Protein AF-0000000071342478 (afdb_homodimer)

pLDDT: mean 72.24, std 25.18, range [29.17, 97.75]

Organism: Cyprinus carpio (NCBI:txid7962)

Structure (mmCIF, N/CA/C/O backbone):
data_AF-0000000071342478-model_v1
#
loop_
_entity.id
_entity.type
_entity.pdbx_description
1 polymer 'C2 domain-containing protein'
#
loop_
_atom_site.group_PDB
_atom_site.id
_atom_site.type_symbol
_atom_site.label_atom_id
_atom_site.label_alt_id
_atom_site.label_comp_id
_atom_site.label_asym_id
_atom_site.label_entity_id
_atom_site.label_seq_id
_atom_site.pdbx_PDB_ins_code
_atom_site.Cartn_x
_atom_site.Cartn_y
_atom_site.Cartn_z
_atom_site.occupancy
_atom_site.B_iso_or_equiv
_atom_site.auth_seq_id
_atom_site.auth_comp_id
_atom_site.auth_asym_id
_atom_site.auth_atom_id
_atom_site.pdbx_PDB_model_num
ATOM 1 N N . MET A 1 1 ? -48.594 53.25 31.781 1 29.66 1 MET A N 1
ATOM 2 C CA . MET A 1 1 ? -47.594 53.312 30.719 1 29.66 1 MET A CA 1
ATOM 3 C C . MET A 1 1 ? -46.781 52 30.641 1 29.66 1 MET A C 1
ATOM 5 O O . MET A 1 1 ? -46.031 51.688 31.562 1 29.66 1 MET A O 1
ATOM 9 N N . LEU A 1 2 ? -47.344 50.969 30.078 1 31.23 2 LEU A N 1
ATOM 10 C CA . LEU A 1 2 ? -47.094 49.531 30.094 1 31.23 2 LEU A CA 1
ATOM 11 C C . LEU A 1 2 ? -45.812 49.188 29.391 1 31.23 2 LEU A C 1
ATOM 13 O O . LEU A 1 2 ? -45.625 49.5 28.203 1 31.23 2 LEU A O 1
ATOM 17 N N . ARG A 1 3 ? -44.625 49.219 30.094 1 31.44 3 ARG A N 1
ATOM 18 C CA . ARG A 1 3 ? -43.219 48.969 29.734 1 31.44 3 ARG A CA 1
ATOM 19 C C . ARG A 1 3 ? -43.062 47.688 28.938 1 31.44 3 ARG A C 1
ATOM 21 O O . ARG A 1 3 ? -43.344 46.594 29.438 1 31.44 3 ARG A O 1
ATOM 28 N N . THR A 1 4 ? -43.438 47.656 27.734 1 34.56 4 THR A N 1
ATOM 29 C CA . THR A 1 4 ? -43.312 46.531 26.797 1 34.56 4 THR A CA 1
ATOM 30 C C . THR A 1 4 ? -41.906 46 26.781 1 34.56 4 THR A C 1
ATOM 32 O O . THR A 1 4 ? -40.938 46.719 26.531 1 34.56 4 THR A O 1
ATOM 35 N N . GLU A 1 5 ? -41.562 45.062 27.672 1 34.69 5 GLU A N 1
ATOM 36 C CA . GLU A 1 5 ? -40.375 44.281 27.828 1 34.69 5 GLU A CA 1
ATOM 37 C C . GLU A 1 5 ? -39.875 43.75 26.484 1 34.69 5 GLU A C 1
ATOM 39 O O . GLU A 1 5 ? -40.562 42.938 25.844 1 34.69 5 GLU A O 1
ATOM 44 N N . GLN A 1 6 ? -39.5 44.562 25.609 1 33.38 6 GLN A N 1
ATOM 45 C CA . GLN A 1 6 ? -38.875 44.188 24.344 1 33.38 6 GLN A CA 1
ATOM 46 C C . GLN A 1 6 ? -37.844 43.062 24.547 1 33.38 6 GLN A C 1
ATOM 48 O O . GLN A 1 6 ? -36.906 43.219 25.297 1 33.38 6 GLN A O 1
ATOM 53 N N . ARG A 1 7 ? -38.281 41.844 24.688 1 33.03 7 ARG A N 1
ATOM 54 C CA . ARG A 1 7 ? -37.469 40.656 24.609 1 33.03 7 ARG A CA 1
ATOM 55 C C . ARG A 1 7 ? -36.438 40.75 23.484 1 33.03 7 ARG A C 1
ATOM 57 O O . ARG A 1 7 ? -36.812 40.906 22.312 1 33.03 7 ARG A O 1
ATOM 64 N N . LYS A 1 8 ? -35.531 41.594 23.641 1 34.06 8 LYS A N 1
ATOM 65 C CA . LYS A 1 8 ? -34.375 41.594 22.734 1 34.06 8 LYS A CA 1
ATOM 66 C C . LYS A 1 8 ? -33.969 40.188 22.344 1 34.06 8 LYS A C 1
ATOM 68 O O . LYS A 1 8 ? -33.656 39.375 23.203 1 34.06 8 LYS A O 1
ATOM 73 N N . GLY A 1 9 ? -34.688 39.625 21.469 1 32.34 9 GLY A N 1
ATOM 74 C CA . GLY A 1 9 ? -34.344 38.375 20.828 1 32.34 9 GLY A CA 1
ATOM 75 C C . GLY A 1 9 ? -32.844 38.188 20.594 1 32.34 9 GLY A C 1
ATOM 76 O O . GLY A 1 9 ? -32.219 39.062 19.984 1 32.34 9 GLY A O 1
ATOM 77 N N . ILE A 1 10 ? -32.094 37.719 21.578 1 31.56 10 ILE A N 1
ATOM 78 C CA . ILE A 1 10 ? -30.703 37.312 21.422 1 31.56 10 ILE A CA 1
ATOM 79 C C . ILE A 1 10 ? -30.5 36.719 20.047 1 31.56 10 ILE A C 1
ATOM 81 O O . ILE A 1 10 ? -31.156 35.719 19.688 1 31.56 10 ILE A O 1
ATOM 85 N N . ASN A 1 11 ? -30.656 37.438 19.047 1 31.78 11 ASN A N 1
ATOM 86 C CA . ASN A 1 11 ? -30.141 36.938 17.766 1 31.78 11 ASN A CA 1
ATOM 87 C C . ASN A 1 11 ? -28.859 36.125 17.938 1 31.78 11 ASN A C 1
ATOM 89 O O . ASN A 1 11 ? -27.828 36.688 18.312 1 31.78 11 ASN A O 1
ATOM 93 N N . ALA A 1 12 ? -28.938 34.969 18.531 1 32.88 12 ALA A N 1
ATOM 94 C CA . ALA A 1 12 ? -27.859 34 18.516 1 32.88 12 ALA A CA 1
ATOM 95 C C . ALA A 1 12 ? -27.062 34.094 17.219 1 32.88 12 ALA A C 1
ATOM 97 O O . ALA A 1 12 ? -27.594 33.844 16.141 1 32.88 12 ALA A O 1
ATOM 98 N N . ALA A 1 13 ? -26.453 35.156 16.969 1 34.28 13 ALA A N 1
ATOM 99 C CA . ALA A 1 13 ? -25.438 35.125 15.938 1 34.28 13 ALA A CA 1
ATOM 100 C C . ALA A 1 13 ? -24.922 33.719 15.68 1 34.28 13 ALA A C 1
ATOM 102 O O . ALA A 1 13 ? -24.531 33.031 16.609 1 34.28 13 ALA A O 1
ATOM 103 N N . ASP A 1 14 ? -25.641 32.969 14.883 1 33.56 14 ASP A N 1
ATOM 104 C CA . ASP A 1 14 ? -25.188 31.719 14.242 1 33.56 14 ASP A CA 1
ATOM 105 C C . ASP A 1 14 ? -23.672 31.719 14.07 1 33.56 14 ASP A C 1
ATOM 107 O O . ASP A 1 14 ? -23.141 32.375 13.18 1 33.56 14 ASP A O 1
ATOM 111 N N . ASN A 1 15 ? -22.938 32.375 14.906 1 30.34 15 ASN A N 1
ATOM 112 C CA . ASN A 1 15 ? -21.5 32.156 14.828 1 30.34 15 ASN A CA 1
ATOM 113 C C . ASN A 1 15 ? -21.156 30.812 14.18 1 30.34 15 ASN A C 1
ATOM 115 O O . ASN A 1 15 ? -21.375 29.766 14.781 1 30.34 15 ASN A O 1
ATOM 119 N N . GLY A 1 16 ? -21.656 30.688 13.055 1 33.81 16 GLY A N 1
ATOM 120 C CA . GLY A 1 16 ? -21.328 29.562 12.203 1 33.81 16 GLY A CA 1
ATOM 121 C C . GLY A 1 16 ? -20.031 28.891 12.602 1 33.81 16 GLY A C 1
ATOM 122 O O . GLY A 1 16 ? -18.969 29.516 12.594 1 33.81 16 GLY A O 1
ATOM 123 N N . GLY A 1 17 ? -19.953 28.391 13.703 1 35.5 17 GLY A N 1
ATOM 124 C CA . GLY A 1 17 ? -18.828 27.547 14.078 1 35.5 17 GLY A CA 1
ATOM 125 C C . GLY A 1 17 ? -17.953 27.156 12.898 1 35.5 17 GLY A C 1
ATOM 126 O O . GLY A 1 17 ? -18.422 27.078 11.766 1 35.5 17 GLY A O 1
ATOM 127 N N . LYS A 1 18 ? -16.812 27.828 12.844 1 37.09 18 LYS A N 1
ATOM 128 C CA . LYS A 1 18 ? -15.883 27.312 11.844 1 37.09 18 LYS A CA 1
ATOM 129 C C . LYS A 1 18 ? -16.188 25.859 11.523 1 37.09 18 LYS A C 1
ATOM 131 O O . LYS A 1 18 ? -16.125 24.984 12.398 1 37.09 18 LYS A O 1
ATOM 136 N N . GLN A 1 19 ? -17.406 25.562 11.07 1 39.09 19 GLN A N 1
ATOM 137 C CA . GLN A 1 19 ? -17.391 24.203 10.578 1 39.09 19 GLN A CA 1
ATOM 138 C C . GLN A 1 19 ? -15.961 23.719 10.352 1 39.09 19 GLN A C 1
ATOM 140 O O . GLN A 1 19 ? -15.094 24.484 9.953 1 39.09 19 GLN A O 1
ATOM 145 N N . PRO A 1 20 ? -15.438 22.812 11.164 1 39.78 20 PRO A N 1
ATOM 146 C CA . PRO A 1 20 ? -14.102 22.438 10.703 1 39.78 20 PRO A CA 1
ATOM 147 C C . PRO A 1 20 ? -13.906 22.656 9.211 1 39.78 20 PRO A C 1
ATOM 149 O O . PRO A 1 20 ? -14.734 22.219 8.406 1 39.78 20 PRO A O 1
ATOM 152 N N . SER A 1 21 ? -13.805 23.984 8.711 1 41.06 21 SER A N 1
ATOM 153 C CA . SER A 1 21 ? -13.391 24.109 7.32 1 41.06 21 SER A CA 1
ATOM 154 C C . SER A 1 21 ? -12.945 22.781 6.75 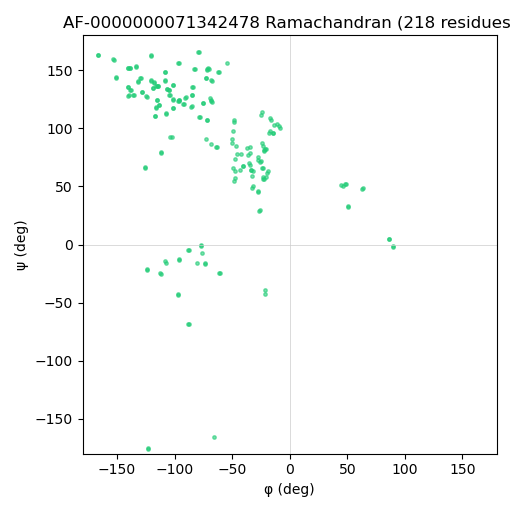1 41.06 21 SER A C 1
ATOM 156 O O . SER A 1 21 ? -12.32 21.969 7.449 1 41.06 21 SER A O 1
ATOM 158 N N . LEU A 1 22 ? -13.734 22.156 6.039 1 43.09 22 LEU A N 1
ATOM 159 C CA . LEU A 1 22 ? -13.141 21.047 5.289 1 43.09 22 LEU A CA 1
ATOM 160 C C . LEU A 1 22 ? -11.641 21.25 5.129 1 43.09 22 LEU A C 1
ATOM 162 O O . LEU A 1 22 ? -11.195 22.312 4.695 1 43.09 22 LEU A O 1
ATOM 166 N N . PRO A 1 23 ? -10.922 20.922 6.113 1 44.84 23 PRO A N 1
ATOM 167 C CA . PRO A 1 23 ? -9.484 21.141 5.914 1 44.84 23 PRO A CA 1
ATOM 168 C C . PRO A 1 23 ? -9.109 21.312 4.441 1 44.84 23 PRO A C 1
ATOM 170 O O . PRO A 1 23 ? -9.789 20.781 3.562 1 44.84 23 PRO A O 1
ATOM 173 N N . THR A 1 24 ? -8.961 22.516 3.922 1 49.09 24 THR A N 1
ATOM 174 C CA . THR A 1 24 ? -8.289 22.594 2.627 1 49.09 24 THR A CA 1
ATOM 175 C C . THR A 1 24 ? -7.586 21.281 2.305 1 49.09 24 THR A C 1
ATOM 177 O O . THR A 1 24 ? -6.879 20.734 3.148 1 49.09 24 THR A O 1
ATOM 180 N N . SER A 1 25 ? -8.297 20.5 1.562 1 55.5 25 SER A N 1
ATOM 181 C CA . SER A 1 25 ? -7.836 19.219 1.05 1 55.5 25 SER A CA 1
ATOM 182 C C . SER A 1 25 ? -6.336 19.234 0.781 1 55.5 25 SER A C 1
ATOM 184 O O . SER A 1 25 ? -5.891 19.766 -0.241 1 55.5 25 SER A O 1
ATOM 186 N N . ALA A 1 26 ? -5.586 19.641 1.693 1 69.81 26 ALA A N 1
ATOM 187 C CA . ALA A 1 26 ? -4.145 19.562 1.469 1 69.81 26 ALA A CA 1
ATOM 188 C C . ALA A 1 26 ? -3.752 18.172 0.954 1 69.81 26 ALA A C 1
ATOM 190 O O . ALA A 1 26 ? -4.211 17.156 1.479 1 69.81 26 ALA A O 1
ATOM 191 N N . MET A 1 27 ? -3.445 18.25 -0.332 1 81.12 27 MET A N 1
ATOM 192 C CA . MET A 1 27 ? -2.928 17.062 -1.022 1 81.12 27 MET A CA 1
ATOM 193 C C . MET A 1 27 ? -1.542 16.703 -0.506 1 81.12 27 MET A C 1
ATOM 195 O O . MET A 1 27 ? -0.72 17.578 -0.239 1 81.12 27 MET A O 1
ATOM 199 N N . TYR A 1 28 ? -1.461 15.602 -0.094 1 89.25 28 TYR A N 1
ATOM 200 C CA . TYR A 1 28 ? -0.14 15.125 0.301 1 89.25 28 TYR A CA 1
ATOM 201 C C . TYR A 1 28 ? 0.263 13.898 -0.507 1 89.25 28 TYR A C 1
ATOM 203 O O . TYR A 1 28 ? -0.56 13.312 -1.219 1 89.25 28 TYR A O 1
ATOM 211 N N . GLN A 1 29 ? 1.49 13.68 -0.464 1 92.88 29 GLN A N 1
ATOM 212 C CA . GLN A 1 29 ? 2.033 12.578 -1.255 1 92.88 29 GLN A CA 1
ATOM 213 C C . GLN A 1 29 ? 2.623 11.492 -0.358 1 92.88 29 GLN A C 1
ATOM 215 O O . GLN A 1 29 ? 3.287 11.797 0.636 1 92.88 29 GLN A O 1
ATOM 220 N N . LEU A 1 30 ? 2.322 10.328 -0.716 1 94.12 30 LEU A N 1
ATOM 221 C CA . LEU A 1 30 ? 2.93 9.18 -0.059 1 94.12 30 LEU A CA 1
ATOM 222 C C . LEU A 1 30 ? 3.799 8.391 -1.035 1 94.12 30 LEU A C 1
ATOM 224 O O . LEU A 1 30 ? 3.328 7.973 -2.096 1 94.12 30 LEU A O 1
ATOM 228 N N . ASP A 1 31 ? 5.082 8.242 -0.607 1 96.19 31 ASP A N 1
ATOM 229 C CA . ASP A 1 31 ? 6.035 7.512 -1.439 1 96.19 31 ASP A CA 1
ATOM 230 C C . ASP A 1 31 ? 6.238 6.09 -0.92 1 96.19 31 ASP A C 1
ATOM 232 O O . ASP A 1 31 ? 6.629 5.895 0.233 1 96.19 31 ASP A O 1
ATOM 236 N N . ILE A 1 32 ? 6.02 5.172 -1.798 1 96.62 32 ILE A N 1
ATOM 237 C CA . ILE A 1 32 ? 6.211 3.766 -1.458 1 96.62 32 ILE A CA 1
ATOM 238 C C . ILE A 1 32 ? 6.996 3.068 -2.566 1 96.62 32 ILE A C 1
ATOM 240 O O . ILE A 1 32 ? 7.031 3.545 -3.703 1 96.62 32 ILE A O 1
ATOM 244 N N . VAL A 1 33 ? 7.695 2.014 -2.158 1 97.62 33 VAL A N 1
ATOM 245 C CA . VAL A 1 33 ? 8.398 1.198 -3.143 1 97.62 33 VAL A CA 1
ATOM 246 C C . VAL A 1 33 ? 7.82 -0.215 -3.152 1 97.62 33 VAL A C 1
ATOM 248 O O . VAL A 1 33 ? 7.781 -0.883 -2.115 1 97.62 33 VAL A O 1
ATOM 251 N N . LEU A 1 34 ? 7.281 -0.543 -4.324 1 97.44 34 LEU A N 1
ATOM 252 C CA . LEU A 1 34 ? 6.871 -1.929 -4.52 1 97.44 34 LEU A CA 1
ATOM 253 C C . LEU A 1 34 ? 8.07 -2.814 -4.828 1 97.44 34 LEU A C 1
ATOM 255 O O . LEU A 1 34 ? 8.625 -2.758 -5.93 1 97.44 34 LEU A O 1
ATOM 259 N N . LYS A 1 35 ? 8.43 -3.658 -3.893 1 97.44 35 LYS A N 1
ATOM 260 C CA . LYS A 1 35 ? 9.672 -4.414 -4.031 1 97.44 35 LYS A CA 1
ATOM 261 C C . LYS A 1 35 ? 9.445 -5.711 -4.801 1 97.44 35 LYS A C 1
ATOM 263 O O . LYS A 1 35 ? 9.922 -5.859 -5.93 1 97.44 35 LYS A O 1
ATOM 268 N N . ARG A 1 36 ? 8.734 -6.582 -4.168 1 97.5 36 ARG A N 1
ATOM 269 C CA . ARG A 1 36 ? 8.594 -7.879 -4.82 1 97.5 36 ARG A CA 1
ATOM 270 C C . ARG A 1 36 ? 7.48 -8.695 -4.172 1 97.5 36 ARG A C 1
ATOM 272 O O . ARG A 1 36 ? 6.98 -8.344 -3.104 1 97.5 36 ARG A O 1
ATOM 279 N N . GLY A 1 37 ? 7.051 -9.68 -4.871 1 95.44 37 GLY A N 1
ATOM 280 C CA . GLY A 1 37 ? 6.199 -10.734 -4.348 1 95.44 37 GLY A CA 1
ATOM 281 C C . GLY A 1 37 ? 6.918 -12.062 -4.191 1 95.44 37 GLY A C 1
ATOM 282 O O . GLY A 1 37 ? 7.844 -12.367 -4.949 1 95.44 37 GLY A O 1
ATOM 283 N N . ASN A 1 38 ? 6.406 -12.789 -3.119 1 93.44 38 ASN A N 1
ATOM 284 C CA . ASN A 1 38 ? 7.031 -14.078 -2.85 1 93.44 38 ASN A CA 1
ATOM 285 C C . ASN A 1 38 ? 5.996 -15.195 -2.75 1 93.44 38 ASN A C 1
ATOM 287 O O . ASN A 1 38 ? 4.977 -15.039 -2.074 1 93.44 38 ASN A O 1
ATOM 291 N N . ASN A 1 39 ? 6.277 -16.266 -3.471 1 91.06 39 ASN A N 1
ATOM 292 C CA . ASN A 1 39 ? 5.484 -17.5 -3.369 1 91.06 39 ASN A CA 1
ATOM 293 C C . ASN A 1 39 ? 4.047 -17.266 -3.828 1 91.06 39 ASN A C 1
ATOM 295 O O . ASN A 1 39 ? 3.102 -17.641 -3.133 1 91.06 39 ASN A O 1
ATOM 299 N N . LEU A 1 40 ? 4.008 -16.656 -4.965 1 87 40 LEU A N 1
ATOM 300 C CA . LEU A 1 40 ? 2.664 -16.438 -5.48 1 87 40 LEU A CA 1
ATOM 301 C C . LEU A 1 40 ? 2.031 -17.75 -5.934 1 87 40 LEU A C 1
ATOM 303 O O . LEU A 1 40 ? 2.738 -18.672 -6.324 1 87 40 LEU A O 1
ATOM 307 N N . ALA A 1 41 ? 0.833 -17.797 -5.867 1 82.19 41 ALA A N 1
ATOM 308 C CA . ALA A 1 41 ? 0.123 -19 -6.266 1 82.19 41 ALA A CA 1
ATOM 309 C C . ALA A 1 41 ? 0.125 -19.172 -7.781 1 82.19 41 ALA A C 1
ATOM 311 O O . ALA A 1 41 ? 0.097 -18.188 -8.523 1 82.19 41 ALA A O 1
ATOM 312 N N . ILE A 1 42 ? 0.234 -20.406 -8.148 1 77.75 42 ILE A N 1
ATOM 313 C CA . ILE A 1 42 ? 0.165 -20.75 -9.562 1 77.75 42 ILE A CA 1
ATOM 314 C C . ILE A 1 42 ? -1.252 -20.5 -10.078 1 77.75 42 ILE A C 1
ATOM 316 O O . ILE A 1 42 ? -2.225 -20.969 -9.484 1 77.75 42 ILE A O 1
ATOM 320 N N . ARG A 1 43 ? -1.298 -19.703 -11.102 1 77.06 43 ARG A N 1
ATOM 321 C CA . ARG A 1 43 ? -2.645 -19.406 -11.586 1 77.06 43 ARG A CA 1
ATOM 322 C C . ARG A 1 43 ? -2.779 -19.766 -13.062 1 77.06 43 ARG A C 1
ATOM 324 O O . ARG A 1 43 ? -3.893 -19.922 -13.57 1 77.06 43 ARG A O 1
ATOM 331 N N . ASP A 1 44 ? -1.719 -19.828 -13.695 1 72.81 44 ASP A N 1
ATOM 332 C CA . ASP A 1 44 ? -1.77 -20.188 -15.109 1 72.81 44 ASP A CA 1
ATOM 333 C C . ASP A 1 44 ? -1.499 -21.688 -15.312 1 72.81 44 ASP A C 1
ATOM 335 O O . ASP A 1 44 ? -0.903 -22.328 -14.453 1 72.81 44 ASP A O 1
ATOM 339 N N . ARG A 1 45 ? -2.029 -22.234 -16.516 1 72.38 45 ARG A N 1
ATOM 340 C CA . ARG A 1 45 ? -1.872 -23.656 -16.859 1 72.38 45 ARG A CA 1
ATOM 341 C C . ARG A 1 45 ? -0.398 -24.016 -16.984 1 72.38 45 ARG A C 1
ATOM 343 O O . ARG A 1 45 ? -0.024 -25.188 -16.797 1 72.38 45 ARG A O 1
ATOM 350 N N . GLY A 1 46 ? 0.372 -23.078 -17.266 1 72.62 46 GLY A N 1
ATOM 351 C CA . GLY A 1 46 ? 1.795 -23.328 -17.422 1 72.62 46 GLY A CA 1
ATOM 352 C C . GLY A 1 46 ? 2.531 -23.484 -16.109 1 72.62 46 GLY A C 1
ATOM 353 O O . GLY A 1 46 ? 3.717 -23.812 -16.094 1 72.62 46 GLY A O 1
ATOM 354 N N . GLY A 1 47 ? 1.723 -23.344 -14.914 1 78.25 47 GLY A N 1
ATOM 355 C CA . GLY A 1 47 ? 2.354 -23.5 -13.617 1 78.25 47 GLY A CA 1
ATOM 356 C C . GLY A 1 47 ? 2.967 -22.219 -13.094 1 78.25 47 GLY A C 1
ATOM 357 O O . GLY A 1 47 ? 3.852 -22.25 -12.234 1 78.25 47 GLY A O 1
ATOM 358 N N . THR A 1 48 ? 2.77 -21.141 -13.797 1 86.62 48 THR A N 1
ATOM 359 C CA . THR A 1 48 ? 3.305 -19.844 -13.367 1 86.62 48 THR A CA 1
ATOM 360 C C . THR A 1 48 ? 2.191 -18.812 -13.234 1 86.62 48 THR A C 1
ATOM 362 O O . THR A 1 48 ? 1.013 -19.172 -13.164 1 86.62 48 THR A O 1
ATOM 365 N N . SER A 1 49 ? 2.527 -17.578 -12.945 1 87.69 49 SER A N 1
ATOM 366 C CA . SER A 1 49 ? 1.597 -16.453 -12.859 1 87.69 49 SER A CA 1
ATOM 367 C C . SER A 1 49 ? 2.188 -15.195 -13.492 1 87.69 49 SER A C 1
ATOM 369 O O . SER A 1 49 ? 3.381 -15.148 -13.789 1 87.69 49 SER A O 1
ATOM 371 N N . ASP A 1 50 ? 1.354 -14.383 -13.953 1 91.31 50 ASP A N 1
ATOM 372 C CA . ASP A 1 50 ? 1.738 -13.062 -14.445 1 91.31 50 ASP A CA 1
ATOM 373 C C . ASP A 1 50 ? 1.196 -11.961 -13.531 1 91.31 50 ASP A C 1
ATOM 375 O O . ASP A 1 50 ? 0.224 -11.289 -13.883 1 91.31 50 ASP A O 1
ATOM 379 N N . PRO A 1 51 ? 1.909 -11.797 -12.453 1 92.62 51 PRO A N 1
ATOM 380 C CA . PRO A 1 51 ? 1.356 -10.898 -11.438 1 92.62 51 PRO A CA 1
ATOM 381 C C . PRO A 1 51 ? 1.662 -9.43 -11.719 1 92.62 51 PRO A C 1
ATOM 383 O O . PRO A 1 51 ? 2.686 -9.117 -12.336 1 92.62 51 PRO A O 1
ATOM 386 N N . TYR A 1 52 ? 0.847 -8.523 -11.312 1 94.25 52 TYR A N 1
ATOM 387 C CA . TYR A 1 52 ? 1.036 -7.074 -11.242 1 94.25 52 TYR A CA 1
ATOM 388 C C . TYR A 1 52 ? 0.16 -6.461 -10.156 1 94.25 52 TYR A C 1
ATOM 390 O O . TYR A 1 52 ? -0.787 -7.094 -9.68 1 94.25 52 TYR A O 1
ATOM 398 N N . VAL A 1 53 ? 0.498 -5.332 -9.727 1 94.25 53 VAL A N 1
ATOM 399 C CA . VAL A 1 53 ? -0.201 -4.703 -8.617 1 94.25 53 VAL A CA 1
ATOM 400 C C . VAL A 1 53 ? -0.833 -3.393 -9.078 1 94.25 53 VAL A C 1
ATOM 402 O O . VAL A 1 53 ? -0.215 -2.625 -9.82 1 94.25 53 VAL A O 1
ATOM 405 N N . LYS A 1 54 ? -2.062 -3.16 -8.586 1 94.19 54 LYS A N 1
ATOM 406 C CA . LYS A 1 54 ? -2.777 -1.921 -8.875 1 94.19 54 LYS A CA 1
ATOM 407 C C . LYS A 1 54 ? -3.074 -1.146 -7.594 1 94.19 54 LYS A C 1
ATOM 409 O O . LYS A 1 54 ? -3.473 -1.731 -6.586 1 94.19 54 LYS A O 1
ATOM 414 N N . PHE A 1 55 ? -2.801 0.126 -7.727 1 94.31 55 PHE A N 1
ATOM 415 C CA . PHE A 1 55 ? -3.121 1.01 -6.613 1 94.31 55 PHE A CA 1
ATOM 416 C C . PHE A 1 55 ? -4.34 1.868 -6.934 1 94.31 55 PHE A C 1
ATOM 418 O O . PHE A 1 55 ? -4.422 2.457 -8.016 1 94.31 55 PHE A O 1
ATOM 425 N N . LYS A 1 56 ? -5.27 1.941 -5.949 1 92.38 56 LYS A N 1
ATOM 426 C CA . LYS A 1 56 ? -6.484 2.73 -6.133 1 92.38 56 LYS A CA 1
ATOM 427 C C . LYS A 1 56 ? -6.742 3.631 -4.93 1 92.38 56 LYS A C 1
ATOM 429 O O . LYS A 1 56 ? -6.523 3.225 -3.787 1 92.38 56 LYS A O 1
ATOM 434 N N . ILE A 1 57 ? -7.18 4.777 -5.277 1 89.69 57 ILE A N 1
ATOM 435 C CA . ILE A 1 57 ? -7.602 5.723 -4.25 1 89.69 57 ILE A CA 1
ATOM 436 C C . ILE A 1 57 ? -9.039 6.176 -4.52 1 89.69 57 ILE A C 1
ATOM 438 O O . ILE A 1 57 ? -9.359 6.613 -5.629 1 89.69 57 ILE A O 1
ATOM 442 N N . ALA A 1 58 ? -9.805 6.047 -3.543 1 85.25 58 ALA A N 1
ATOM 443 C CA . ALA A 1 58 ? -11.188 6.473 -3.688 1 85.25 58 ALA A CA 1
ATOM 444 C C . ALA A 1 58 ? -11.82 5.875 -4.945 1 85.25 58 ALA A C 1
ATOM 446 O O . ALA A 1 58 ? -12.539 6.562 -5.672 1 85.25 58 ALA A O 1
ATOM 447 N N . GLY A 1 59 ? -11.453 4.719 -5.348 1 84.81 59 GLY A N 1
ATOM 448 C CA . GLY A 1 59 ? -12.039 4.02 -6.477 1 84.81 59 GLY A CA 1
ATOM 449 C C . GLY A 1 59 ? -11.352 4.324 -7.793 1 84.81 59 GLY A C 1
ATOM 450 O O . GLY A 1 59 ? -11.703 3.766 -8.836 1 84.81 59 GLY A O 1
ATOM 451 N N . LYS A 1 60 ? -10.375 5.164 -7.742 1 90.38 60 LYS A N 1
ATOM 452 C CA . LYS A 1 60 ? -9.625 5.523 -8.945 1 90.38 60 LYS A CA 1
ATOM 453 C C . LYS A 1 60 ? -8.258 4.852 -8.961 1 90.38 60 LYS A C 1
ATOM 455 O O . LYS A 1 60 ? -7.551 4.84 -7.957 1 90.38 60 LYS A O 1
ATOM 460 N N . GLU A 1 61 ? -8.031 4.293 -10.148 1 92.81 61 GLU A N 1
ATOM 461 C CA . GLU A 1 61 ? -6.715 3.689 -10.32 1 92.81 61 GLU A CA 1
ATOM 462 C C . GLU A 1 61 ? -5.641 4.754 -10.531 1 92.81 61 GLU A C 1
ATOM 464 O O . GLU A 1 61 ? -5.711 5.535 -11.484 1 92.81 61 GLU A O 1
ATOM 469 N N . VAL A 1 62 ? -4.688 4.727 -9.656 1 92.69 62 VAL A N 1
ATOM 470 C CA . VAL A 1 62 ? -3.703 5.801 -9.719 1 92.69 62 VAL A CA 1
ATOM 471 C C . VAL A 1 62 ? -2.352 5.238 -10.156 1 92.69 62 VAL A C 1
ATOM 473 O O . VAL A 1 62 ? -1.488 5.98 -10.633 1 92.69 62 VAL A O 1
ATOM 476 N N . PHE A 1 63 ? -2.043 4.023 -9.961 1 94.62 63 PHE A N 1
ATOM 477 C CA . PHE A 1 63 ? -0.77 3.412 -10.328 1 94.62 63 PHE A CA 1
ATOM 478 C C . PHE A 1 63 ? -0.948 1.933 -10.641 1 94.62 63 PHE A C 1
ATOM 480 O O . PHE A 1 63 ? -1.769 1.254 -10.016 1 94.62 63 PHE A O 1
ATOM 487 N N . ARG A 1 64 ? -0.164 1.447 -11.648 1 95.69 64 ARG A N 1
ATOM 488 C CA . ARG A 1 64 ? -0.125 0.042 -12.039 1 95.69 64 ARG A CA 1
ATOM 489 C C . ARG A 1 64 ? 1.309 -0.422 -12.266 1 95.69 64 ARG A C 1
ATOM 491 O O . ARG A 1 64 ? 2.072 0.234 -12.977 1 95.69 64 ARG A O 1
ATOM 498 N N . SER A 1 65 ? 1.594 -1.506 -11.617 1 97.06 65 SER A N 1
ATOM 499 C CA . SER A 1 65 ? 2.953 -2.016 -11.766 1 97.06 65 SER A CA 1
ATOM 500 C C . SER A 1 65 ? 3.119 -2.771 -13.086 1 97.06 65 SER A C 1
ATOM 502 O O . SER A 1 65 ? 2.135 -3.068 -13.766 1 97.06 65 SER A O 1
ATOM 504 N N . LYS A 1 66 ? 4.402 -3.029 -13.484 1 96.69 66 LYS A N 1
ATOM 505 C CA . LYS A 1 66 ? 4.691 -3.896 -14.617 1 96.69 66 LYS A CA 1
ATOM 506 C C . LYS A 1 66 ? 4.176 -5.312 -14.375 1 96.69 66 LYS A C 1
ATOM 508 O O . LYS A 1 66 ? 4.113 -5.77 -13.234 1 96.69 66 LYS A O 1
ATOM 513 N N . ILE A 1 67 ? 3.826 -5.863 -15.461 1 94.44 67 ILE A N 1
ATOM 514 C CA . ILE A 1 67 ? 3.443 -7.27 -15.398 1 94.44 67 ILE A CA 1
ATOM 515 C C . ILE A 1 67 ? 4.688 -8.148 -15.508 1 94.44 67 ILE A C 1
ATOM 517 O O . ILE A 1 67 ? 5.492 -7.992 -16.422 1 94.44 67 ILE A O 1
ATOM 521 N N . ILE A 1 68 ? 4.93 -8.883 -14.539 1 94.75 68 ILE A N 1
ATOM 522 C CA . ILE A 1 68 ? 6.043 -9.828 -14.602 1 94.75 68 ILE A CA 1
ATOM 523 C C . ILE A 1 68 ? 5.543 -11.172 -15.125 1 94.75 68 ILE A C 1
ATOM 525 O O . ILE A 1 68 ? 4.711 -11.82 -14.484 1 94.75 68 ILE A O 1
ATOM 529 N N . HIS A 1 69 ? 6.102 -11.625 -16.219 1 92.31 69 HIS A N 1
ATOM 530 C CA . HIS A 1 69 ? 5.562 -12.789 -16.922 1 92.31 69 HIS A CA 1
ATOM 531 C C . HIS A 1 69 ? 6.094 -14.086 -16.312 1 92.31 69 HIS A C 1
ATOM 533 O O . HIS A 1 69 ? 7.297 -14.219 -16.078 1 92.31 69 HIS A O 1
ATOM 539 N N . LYS A 1 70 ? 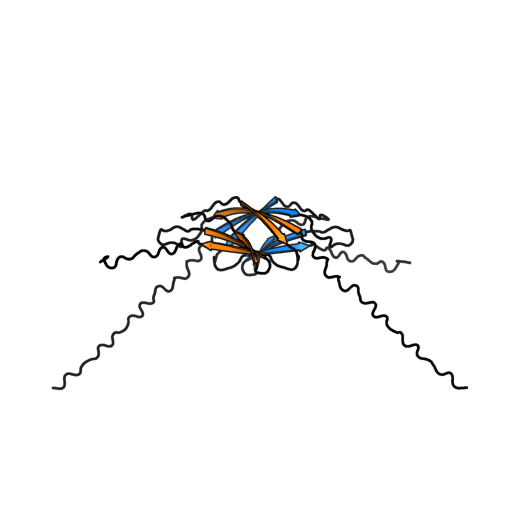5.18 -14.992 -16.141 1 89.5 70 LYS A N 1
ATOM 540 C CA . LYS A 1 70 ? 5.461 -16.375 -15.773 1 89.5 70 LYS A CA 1
ATOM 541 C C . LYS A 1 70 ? 6.434 -16.438 -14.594 1 89.5 70 LYS A C 1
ATOM 543 O O . LYS A 1 70 ? 7.469 -17.109 -14.672 1 89.5 70 LYS A O 1
ATOM 548 N N . ASN A 1 71 ? 6.027 -15.688 -13.555 1 92 71 ASN A N 1
ATOM 549 C CA . ASN A 1 71 ? 6.875 -15.625 -12.367 1 92 71 ASN A CA 1
ATOM 550 C C . ASN A 1 71 ? 6.055 -15.695 -11.086 1 92 71 ASN A C 1
ATOM 552 O O . ASN A 1 71 ? 5.074 -14.961 -10.93 1 92 71 ASN A O 1
ATOM 556 N N . LEU A 1 72 ? 6.523 -16.547 -10.203 1 90.31 72 LEU A N 1
ATOM 557 C CA . LEU A 1 72 ? 5.836 -16.703 -8.922 1 90.31 72 LEU A CA 1
ATOM 558 C C . LEU A 1 72 ? 6.488 -15.836 -7.848 1 90.31 72 LEU A C 1
ATOM 560 O O . LEU A 1 72 ? 5.93 -15.656 -6.766 1 90.31 72 LEU A O 1
ATOM 564 N N . ASN A 1 73 ? 7.637 -15.312 -8.109 1 94.94 73 ASN A N 1
ATOM 565 C CA . ASN A 1 73 ? 8.375 -14.398 -7.254 1 94.94 73 ASN A CA 1
ATOM 566 C C . ASN A 1 73 ? 8.75 -13.117 -7.996 1 94.94 73 ASN A C 1
ATOM 568 O O . ASN A 1 73 ? 9.938 -12.812 -8.148 1 94.94 73 ASN A O 1
ATOM 572 N N . PRO A 1 74 ? 7.789 -12.422 -8.328 1 95.75 74 PRO A N 1
ATOM 573 C CA . PRO A 1 74 ? 8.047 -11.227 -9.141 1 95.75 74 PRO A CA 1
ATOM 574 C C . PRO A 1 74 ? 8.812 -10.148 -8.375 1 95.75 74 PRO A C 1
ATOM 576 O O . PRO A 1 74 ? 8.586 -9.953 -7.18 1 95.75 74 PRO A O 1
ATOM 579 N N . VAL A 1 75 ? 9.68 -9.547 -9.062 1 97.38 75 VAL A N 1
ATOM 580 C CA . VAL A 1 75 ? 10.414 -8.398 -8.531 1 97.38 75 VAL A CA 1
ATOM 581 C C . VAL A 1 75 ? 10.094 -7.16 -9.367 1 97.38 75 VAL A C 1
ATOM 583 O O . VAL A 1 75 ? 10.438 -7.094 -10.547 1 97.38 75 VAL A O 1
ATOM 586 N N . TRP A 1 76 ? 9.398 -6.238 -8.805 1 97.25 76 TRP A N 1
ATOM 587 C CA . TRP A 1 76 ? 9.047 -5.023 -9.531 1 97.25 76 TRP A CA 1
ATOM 588 C C . TRP A 1 76 ? 10.023 -3.895 -9.211 1 97.25 76 TRP A C 1
ATOM 590 O O . TRP A 1 76 ? 10.555 -3.246 -10.109 1 97.25 76 TRP A O 1
ATOM 600 N N . ASP A 1 77 ? 10.367 -3.738 -7.934 1 97.69 77 ASP A N 1
ATOM 601 C CA . ASP A 1 77 ? 11.227 -2.641 -7.488 1 97.69 77 ASP A CA 1
ATOM 602 C C . ASP A 1 77 ? 10.781 -1.316 -8.102 1 97.69 77 ASP A C 1
ATOM 604 O O . ASP A 1 77 ? 11.594 -0.603 -8.695 1 97.69 77 ASP A O 1
ATOM 608 N N . GLU A 1 78 ? 9.578 -1.005 -8.008 1 97.44 78 GLU A N 1
ATOM 609 C CA . GLU A 1 78 ? 8.984 0.203 -8.57 1 97.44 78 GLU A CA 1
ATOM 610 C C . GLU A 1 78 ? 8.617 1.203 -7.48 1 97.44 78 GLU A C 1
ATOM 612 O O . GLU A 1 78 ? 8.133 0.817 -6.418 1 97.44 78 GLU A O 1
ATOM 617 N N . ARG A 1 79 ? 8.867 2.416 -7.824 1 96.81 79 ARG A N 1
ATOM 618 C CA . ARG A 1 79 ? 8.484 3.482 -6.906 1 96.81 79 ARG A CA 1
ATOM 619 C C . ARG A 1 79 ? 7.07 3.971 -7.191 1 96.81 79 ARG A C 1
ATOM 621 O O . ARG A 1 79 ? 6.727 4.266 -8.336 1 96.81 79 ARG A O 1
ATOM 628 N N . VAL A 1 80 ? 6.289 3.969 -6.184 1 95.75 80 VAL A N 1
ATOM 629 C CA . VAL A 1 80 ? 4.898 4.395 -6.297 1 95.75 80 VAL A CA 1
ATOM 630 C C . VAL A 1 80 ? 4.68 5.672 -5.492 1 95.75 80 VAL A C 1
ATOM 632 O O . VAL A 1 80 ? 4.969 5.715 -4.293 1 95.75 80 VAL A O 1
ATOM 635 N N . CYS A 1 81 ? 4.289 6.625 -6.164 1 94.75 81 CYS A N 1
ATOM 636 C CA . CYS A 1 81 ? 3.959 7.898 -5.535 1 94.75 81 CYS A CA 1
ATOM 637 C C . CYS A 1 81 ? 2.451 8.125 -5.523 1 94.75 81 CYS A C 1
ATOM 639 O O . CYS A 1 81 ? 1.848 8.367 -6.57 1 94.75 81 CYS A O 1
ATOM 641 N N . LEU A 1 82 ? 1.887 8.125 -4.383 1 93.06 82 LEU A N 1
ATOM 642 C CA . LEU A 1 82 ? 0.44 8.273 -4.266 1 93.06 82 LEU A CA 1
ATOM 643 C C . LEU A 1 82 ? 0.074 9.68 -3.793 1 93.06 82 LEU A C 1
ATOM 645 O O . LEU A 1 82 ? 0.609 10.156 -2.791 1 93.06 82 LEU A O 1
ATOM 649 N N . ILE A 1 83 ? -0.768 10.234 -4.5 1 90.62 83 ILE A N 1
ATOM 650 C CA . ILE A 1 83 ? -1.249 11.562 -4.141 1 90.62 83 ILE A CA 1
ATOM 651 C C . ILE A 1 83 ? -2.617 11.453 -3.473 1 90.62 83 ILE A C 1
ATOM 653 O O . ILE A 1 83 ? -3.58 10.984 -4.086 1 90.62 83 ILE A O 1
ATOM 657 N N . VAL A 1 84 ? -2.551 11.898 -2.232 1 85.62 84 VAL A N 1
ATOM 658 C CA . VAL A 1 84 ? -3.777 11.766 -1.453 1 85.62 84 VAL A CA 1
ATOM 659 C C . VAL A 1 84 ? -4.32 13.156 -1.112 1 85.62 84 VAL A C 1
ATOM 661 O O . VAL A 1 84 ? -3.562 14.039 -0.708 1 85.62 84 VAL A O 1
ATOM 664 N N . ASP A 1 85 ? -5.609 13.305 -1.25 1 79.94 85 ASP A N 1
ATOM 665 C CA . ASP A 1 85 ? -6.203 14.609 -0.978 1 79.94 85 ASP A CA 1
ATOM 666 C C . ASP A 1 85 ? -7.012 14.586 0.319 1 79.94 85 ASP A C 1
ATOM 668 O O . ASP A 1 85 ? -7.449 15.633 0.803 1 79.94 85 ASP A O 1
ATOM 672 N N . ASN A 1 86 ? -7.254 13.453 0.743 1 76.12 86 ASN A N 1
ATOM 673 C CA . ASN A 1 86 ? -8.047 13.305 1.961 1 76.12 86 ASN A CA 1
ATOM 674 C C . ASN A 1 86 ? -7.508 12.188 2.848 1 76.12 86 ASN A C 1
ATOM 676 O O . ASN A 1 86 ? -7.336 11.055 2.389 1 76.12 86 ASN A O 1
ATOM 680 N N . LEU A 1 87 ? -7.242 12.461 4.168 1 72.19 87 LEU A N 1
ATOM 681 C CA . LEU A 1 87 ? -6.68 11.484 5.094 1 72.19 87 LEU A CA 1
ATOM 682 C C . LEU A 1 87 ? -7.723 10.438 5.477 1 72.19 87 LEU A C 1
ATOM 684 O O . LEU A 1 87 ? -7.379 9.375 5.988 1 72.19 87 LEU A O 1
ATOM 688 N N . GLN A 1 88 ? -8.938 10.844 5.176 1 76.69 88 GLN A N 1
ATOM 689 C CA . GLN A 1 88 ? -9.984 9.938 5.625 1 76.69 88 GLN A CA 1
ATOM 690 C C . GLN A 1 88 ? -10.266 8.859 4.582 1 76.69 88 GLN A C 1
ATOM 692 O O . GLN A 1 88 ? -11.047 7.934 4.828 1 76.69 88 GLN A O 1
ATOM 697 N N . VAL A 1 89 ? -9.594 9.031 3.49 1 79.12 89 VAL A N 1
ATOM 698 C CA . VAL A 1 89 ? -9.836 8.062 2.426 1 79.12 89 VAL A CA 1
ATOM 699 C C . VAL A 1 89 ? -8.766 6.969 2.473 1 79.12 89 VAL A C 1
ATOM 701 O O . VAL A 1 89 ? -7.57 7.262 2.484 1 79.12 89 VAL A O 1
ATOM 704 N N . PRO A 1 90 ? -9.219 5.801 2.572 1 84.38 90 PRO A N 1
ATOM 705 C CA . PRO A 1 90 ? -8.25 4.703 2.557 1 84.38 90 PRO A CA 1
ATOM 706 C C . PRO A 1 90 ? -7.629 4.48 1.179 1 84.38 90 PRO A C 1
ATOM 708 O O . PRO A 1 90 ? -8.219 4.859 0.164 1 84.38 90 PRO A O 1
ATOM 711 N N . LEU A 1 91 ? -6.492 4.02 1.146 1 89.94 91 LEU A N 1
ATOM 712 C CA . LEU A 1 91 ? -5.789 3.631 -0.072 1 89.94 91 LEU A CA 1
ATOM 713 C C . LEU A 1 91 ? -5.816 2.117 -0.257 1 89.94 91 LEU A C 1
ATOM 715 O O . LEU A 1 91 ? -5.664 1.367 0.709 1 89.94 91 LEU A O 1
ATOM 719 N N . TYR A 1 92 ? -6.074 1.811 -1.555 1 90.69 92 TYR A N 1
ATOM 720 C CA . TYR A 1 92 ? -6.215 0.392 -1.864 1 90.69 92 TYR A CA 1
ATOM 721 C C . TYR A 1 92 ? -5.184 -0.046 -2.895 1 90.69 92 TYR A C 1
ATOM 723 O O . TYR A 1 92 ? -4.867 0.702 -3.824 1 90.69 92 TYR A O 1
ATOM 731 N N . PHE A 1 93 ? -4.684 -1.293 -2.656 1 91.62 93 PHE A N 1
ATOM 732 C CA . PHE A 1 93 ? -3.932 -1.919 -3.738 1 91.62 93 PHE A CA 1
ATOM 733 C C . PHE A 1 93 ? -4.246 -3.408 -3.826 1 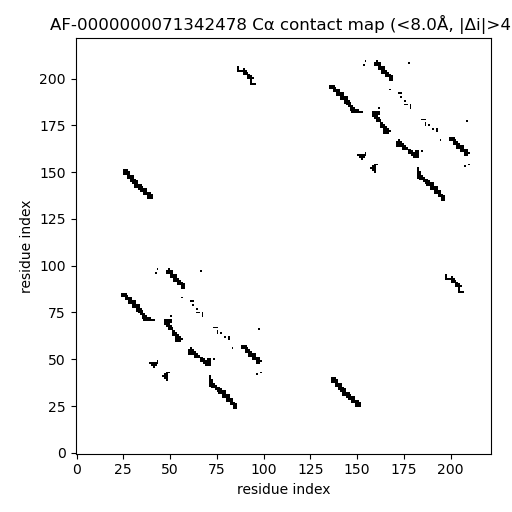91.62 93 PHE A C 1
ATOM 735 O O . PHE A 1 93 ? -4.738 -4 -2.865 1 91.62 93 PHE A O 1
ATOM 742 N N . LYS A 1 94 ? -4.117 -3.9 -4.992 1 90.81 94 LYS A N 1
ATOM 743 C CA . LYS A 1 94 ? -4.512 -5.285 -5.246 1 90.81 94 LYS A CA 1
ATOM 744 C C . LYS A 1 94 ? -3.518 -5.977 -6.176 1 90.81 94 LYS A C 1
ATOM 746 O O . LYS A 1 94 ? -3.062 -5.383 -7.156 1 90.81 94 LYS A O 1
ATOM 751 N N . LEU A 1 95 ? -3.223 -7.121 -5.785 1 90.88 95 LEU A N 1
ATOM 752 C CA . LEU A 1 95 ? -2.424 -7.977 -6.656 1 90.88 95 LEU A CA 1
ATOM 753 C C . LEU A 1 95 ? -3.311 -8.719 -7.652 1 90.88 95 LEU A C 1
ATOM 755 O O . LEU A 1 95 ? -4.281 -9.375 -7.258 1 90.88 95 LEU A O 1
ATOM 759 N N . ILE A 1 96 ? -2.955 -8.625 -8.969 1 87.81 96 ILE A N 1
ATOM 760 C CA . ILE A 1 96 ? -3.742 -9.234 -10.039 1 87.81 96 ILE A CA 1
ATOM 761 C C . ILE A 1 96 ? -2.834 -10.07 -10.938 1 87.81 96 ILE A C 1
ATOM 763 O O . ILE A 1 96 ? -1.639 -9.797 -11.055 1 87.81 96 ILE A O 1
ATOM 767 N N . ASN A 1 97 ? -3.416 -11.109 -11.336 1 85.88 97 ASN A N 1
ATOM 768 C CA . ASN A 1 97 ? -2.711 -11.891 -12.344 1 85.88 97 ASN A CA 1
ATOM 769 C C . ASN A 1 97 ? -3.199 -11.555 -13.75 1 85.88 97 ASN A C 1
ATOM 771 O O . ASN A 1 97 ? -4.398 -11.617 -14.031 1 85.88 97 ASN A O 1
ATOM 775 N N . HIS A 1 98 ? -2.186 -11.172 -14.5 1 87.31 98 HIS A N 1
ATOM 776 C CA . HIS A 1 98 ? -2.496 -10.922 -15.906 1 87.31 98 HIS A CA 1
ATOM 777 C C . HIS A 1 98 ? -2.754 -12.227 -16.641 1 87.31 98 HIS A C 1
ATOM 779 O O . HIS A 1 98 ? -1.999 -13.195 -16.5 1 87.31 98 HIS A O 1
ATOM 785 N N . GLN A 1 99 ? -3.943 -12.484 -16.953 1 74.94 99 GLN A N 1
ATOM 786 C CA . GLN A 1 99 ? -4.234 -13.695 -17.703 1 74.94 99 GLN A CA 1
ATOM 787 C C . GLN A 1 99 ? -4.477 -13.391 -19.172 1 74.94 99 GLN A C 1
ATOM 789 O O . GLN A 1 99 ? -5.348 -12.578 -19.516 1 74.94 99 GLN A O 1
ATOM 794 N N . ASN A 1 100 ? -3.525 -13.461 -19.875 1 57.62 100 ASN A N 1
ATOM 795 C CA . ASN A 1 100 ? -3.715 -13.352 -21.328 1 57.62 100 ASN A CA 1
ATOM 796 C C . ASN A 1 100 ? -4.566 -14.492 -21.859 1 57.62 100 ASN A C 1
ATOM 798 O O . ASN A 1 100 ? -4.285 -15.664 -21.594 1 57.62 100 ASN A O 1
ATOM 802 N N . ILE A 1 101 ? -5.852 -14.328 -21.766 1 54.28 101 ILE A N 1
ATOM 803 C CA . ILE A 1 101 ? -6.688 -15.305 -22.438 1 54.28 101 ILE A CA 1
ATOM 804 C C . ILE A 1 101 ? -6.191 -15.516 -23.875 1 54.28 101 ILE A C 1
ATOM 806 O O . ILE A 1 101 ? -6.266 -14.602 -24.703 1 54.28 101 ILE A O 1
ATOM 810 N N . PHE A 1 102 ? -5.07 -15.82 -24.125 1 46.41 102 PHE A N 1
ATOM 811 C CA . PHE A 1 102 ? -4.984 -16.312 -25.484 1 46.41 102 PHE A CA 1
ATOM 812 C C . PHE A 1 102 ? -6.062 -17.359 -25.75 1 46.41 102 PHE A C 1
ATOM 814 O O . PHE A 1 102 ? -6.27 -18.266 -24.938 1 46.41 102 PHE A O 1
ATOM 821 N N . ILE A 1 103 ? -7.117 -17.062 -26.297 1 45.53 103 ILE A N 1
ATOM 822 C CA . ILE A 1 103 ? -7.895 -18.078 -27.016 1 45.53 103 ILE A CA 1
ATOM 823 C C . ILE A 1 103 ? -6.98 -19.219 -27.438 1 45.53 103 ILE A C 1
ATOM 825 O O . ILE A 1 103 ? -6.074 -19.016 -28.266 1 45.53 103 ILE A O 1
ATOM 829 N N . SER A 1 104 ? -6.375 -20.031 -26.609 1 42.78 104 SER A N 1
ATOM 830 C CA . SER A 1 104 ? -5.988 -21.297 -27.234 1 42.78 104 SER A CA 1
ATOM 831 C C . SER A 1 104 ? -6.855 -21.594 -28.453 1 42.78 104 SER A C 1
ATOM 833 O O . SER A 1 104 ? -8.086 -21.641 -28.344 1 42.78 104 SER A O 1
ATOM 835 N N . ASN A 1 105 ? -6.551 -21.109 -29.562 1 41.28 105 ASN A N 1
ATOM 836 C CA . ASN A 1 105 ? -7.031 -21.672 -30.828 1 41.28 105 ASN A CA 1
ATOM 837 C C . ASN A 1 105 ? -7.301 -23.172 -30.688 1 41.28 105 ASN A C 1
ATOM 839 O O . ASN A 1 105 ? -6.375 -23.984 -30.734 1 41.28 105 ASN A O 1
ATOM 843 N N . MET A 1 106 ? -7.926 -23.719 -29.75 1 41.06 106 MET A N 1
ATOM 844 C CA . MET A 1 106 ? -8.492 -25.031 -30.016 1 41.06 106 MET A CA 1
ATOM 845 C C . MET A 1 106 ? -8.812 -25.188 -31.5 1 41.06 106 MET A C 1
ATOM 847 O O . MET A 1 106 ? -9.648 -24.453 -32.031 1 41.06 106 MET A O 1
ATOM 851 N N . ALA A 1 107 ? -7.875 -25.328 -32.281 1 38.19 107 ALA A N 1
ATOM 852 C CA . ALA A 1 107 ? -8 -25.922 -33.5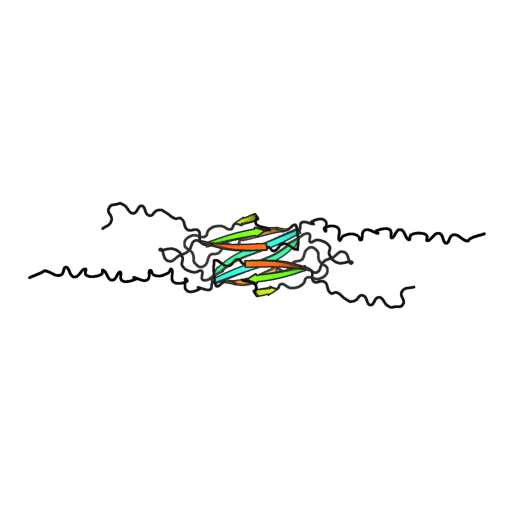94 1 38.19 107 ALA A CA 1
ATOM 853 C C . ALA A 1 107 ? -9.188 -26.875 -33.656 1 38.19 107 ALA A C 1
ATOM 855 O O . ALA A 1 107 ? -9.445 -27.625 -32.719 1 38.19 107 ALA A O 1
ATOM 856 N N . PRO A 1 108 ? -10.242 -26.594 -34.375 1 42.66 108 PRO A N 1
ATOM 857 C CA . PRO A 1 108 ? -11.141 -27.688 -34.75 1 42.66 108 PRO A CA 1
ATOM 858 C C . PRO A 1 108 ? -10.469 -29.062 -34.688 1 42.66 108 PRO A C 1
ATOM 860 O O . PRO A 1 108 ? -11.148 -30.094 -34.562 1 42.66 108 PRO A O 1
ATOM 863 N N . GLY A 1 109 ? -9.188 -29.172 -35.188 1 36.91 109 GLY A N 1
ATOM 864 C CA . GLY A 1 109 ? -8.531 -30.422 -35.531 1 36.91 109 GLY A CA 1
ATOM 865 C C . GLY A 1 109 ? -8.055 -31.188 -34.312 1 36.91 109 GLY A C 1
ATOM 866 O O . GLY A 1 109 ? -7.266 -32.125 -34.406 1 36.91 109 GLY A O 1
ATOM 867 N N . CYS A 1 110 ? -8.062 -30.812 -33.219 1 35.78 110 CYS A N 1
ATOM 868 C CA . CYS A 1 110 ? -7.414 -31.844 -32.438 1 35.78 110 CYS A CA 1
ATOM 869 C C . CYS A 1 110 ? -8.078 -33.188 -32.656 1 35.78 110 CYS A C 1
ATOM 871 O O . CYS A 1 110 ? -9.273 -33.281 -32.938 1 35.78 110 CYS A O 1
ATOM 873 N N . CYS A 1 111 ? -7.492 -34.562 -32.469 1 29.58 111 CYS A N 1
ATOM 874 C CA . CYS A 1 111 ? -7.805 -35.812 -33.188 1 29.58 111 CYS A CA 1
ATOM 875 C C . CYS A 1 111 ? -9.297 -36.094 -33.125 1 29.58 111 CYS A C 1
ATOM 877 O O . CYS A 1 111 ? -9.961 -35.75 -32.156 1 29.58 111 CYS A O 1
ATOM 879 N N . MET B 1 1 ? -44.781 -58.844 -27.547 1 29.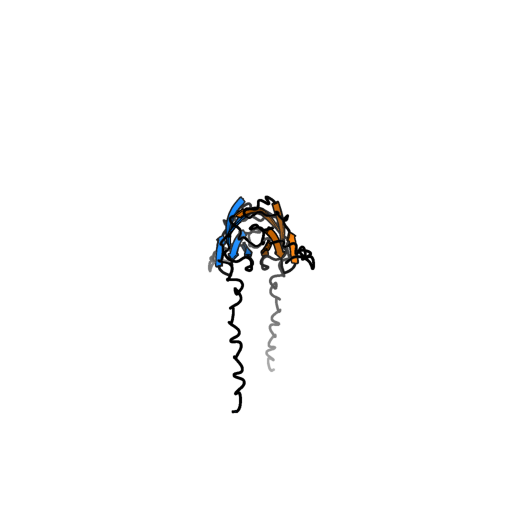47 1 MET B N 1
ATOM 880 C CA . MET B 1 1 ? -43.625 -58.844 -26.625 1 29.47 1 MET B CA 1
ATOM 881 C C . MET B 1 1 ? -43 -57.469 -26.547 1 29.47 1 MET B C 1
ATOM 883 O O . MET B 1 1 ? -42.438 -56.969 -27.547 1 29.47 1 MET B O 1
ATOM 887 N N . LEU B 1 2 ? -43.5 -56.531 -25.812 1 30.56 2 LEU B N 1
ATOM 888 C CA . LEU B 1 2 ? -43.5 -55.094 -25.688 1 30.56 2 LEU B CA 1
ATOM 889 C C . LEU B 1 2 ? -42.156 -54.594 -25.156 1 30.56 2 LEU B C 1
ATOM 891 O O . LEU B 1 2 ? -41.688 -55.031 -24.094 1 30.56 2 LEU B O 1
ATOM 895 N N . ARG B 1 3 ? -41.156 -54.25 -26.047 1 31.05 3 ARG B N 1
ATOM 896 C CA . ARG B 1 3 ? -39.781 -53.781 -25.969 1 31.05 3 ARG B CA 1
ATOM 897 C C . ARG B 1 3 ? -39.656 -52.594 -25.016 1 31.05 3 ARG B C 1
ATOM 899 O O . ARG B 1 3 ? -40.188 -51.531 -25.266 1 31.05 3 ARG B O 1
ATOM 906 N N . THR B 1 4 ? -39.875 -52.75 -23.766 1 34.12 4 THR B N 1
ATOM 907 C CA . THR B 1 4 ? -39.781 -51.781 -22.703 1 34.12 4 THR B CA 1
ATOM 908 C C . THR B 1 4 ? -38.469 -50.969 -22.797 1 34.12 4 THR B C 1
ATOM 910 O O . THR B 1 4 ? -37.375 -51.562 -22.75 1 34.12 4 THR B O 1
ATOM 913 N N . GLU B 1 5 ? -38.469 -49.906 -23.609 1 33.97 5 GLU B N 1
ATOM 914 C CA . GLU B 1 5 ? -37.438 -48.906 -23.859 1 33.97 5 GLU B CA 1
ATOM 915 C C . GLU B 1 5 ? -36.844 -48.375 -22.562 1 33.97 5 GLU B C 1
ATOM 917 O O . GLU B 1 5 ? -37.531 -47.75 -21.766 1 33.97 5 GLU B O 1
ATOM 922 N N . GLN B 1 6 ? -36.219 -49.219 -21.828 1 32.66 6 GLN B N 1
ATOM 923 C CA . GLN B 1 6 ? -35.531 -48.844 -20.609 1 32.66 6 GLN B CA 1
ATOM 924 C C . GLN B 1 6 ? -34.688 -47.594 -20.828 1 32.66 6 GLN B C 1
ATOM 926 O O . GLN B 1 6 ? -33.812 -47.594 -21.688 1 32.66 6 GLN B O 1
ATOM 931 N N . ARG B 1 7 ? -35.312 -46.438 -20.844 1 32.97 7 ARG B N 1
ATOM 932 C CA . ARG B 1 7 ? -34.656 -45.125 -20.781 1 32.97 7 ARG B CA 1
ATOM 933 C C . ARG B 1 7 ? -33.5 -45.125 -19.781 1 32.97 7 ARG B C 1
ATOM 935 O O . ARG B 1 7 ? -33.719 -45.344 -18.594 1 32.97 7 ARG B O 1
ATOM 942 N N . LYS B 1 8 ? -32.5 -45.844 -20.094 1 34.53 8 LYS B N 1
ATOM 943 C CA . LYS B 1 8 ? -31.25 -45.719 -19.344 1 34.53 8 LYS B CA 1
ATOM 944 C C . LYS B 1 8 ? -31 -44.281 -18.891 1 34.53 8 LYS B C 1
ATOM 946 O O . LYS B 1 8 ? -30.906 -43.375 -19.719 1 34.53 8 LYS B O 1
ATOM 951 N N . GLY B 1 9 ? -31.641 -43.875 -17.875 1 32.16 9 GLY B N 1
ATOM 952 C CA . GLY B 1 9 ? -31.438 -42.625 -17.188 1 32.16 9 GLY B CA 1
ATOM 953 C C . GLY B 1 9 ? -29.969 -42.219 -17.125 1 32.16 9 GLY B C 1
ATOM 954 O O . GLY B 1 9 ? -29.125 -43 -16.656 1 32.16 9 GLY B O 1
ATOM 955 N N . ILE B 1 10 ? -29.422 -41.594 -18.188 1 31.19 10 ILE B N 1
ATOM 956 C CA . ILE B 1 10 ? -28.109 -40.969 -18.203 1 31.19 10 ILE B CA 1
ATOM 957 C C . ILE B 1 10 ? -27.812 -40.375 -16.828 1 31.19 10 ILE B C 1
ATOM 959 O O . ILE B 1 10 ? -28.562 -39.5 -16.344 1 31.19 10 ILE B O 1
ATOM 963 N N . ASN B 1 11 ? -27.719 -41.156 -15.844 1 31.66 11 ASN B N 1
ATOM 964 C CA . ASN B 1 11 ? -27.141 -40.625 -14.617 1 31.66 11 ASN B CA 1
ATOM 965 C C . ASN B 1 11 ? -26.031 -39.625 -14.914 1 31.66 11 ASN B C 1
ATOM 967 O O . ASN B 1 11 ? -24.984 -39.969 -15.453 1 31.66 11 ASN B O 1
ATOM 971 N N . ALA B 1 12 ? -26.375 -38.5 -15.414 1 32.34 12 ALA B N 1
ATOM 972 C CA . ALA B 1 12 ? -25.5 -37.344 -15.492 1 32.34 12 ALA B CA 1
ATOM 973 C C . ALA B 1 12 ? -24.531 -37.281 -14.32 1 32.34 12 ALA B C 1
ATOM 975 O O . ALA B 1 12 ? -24.938 -37.125 -13.172 1 32.34 12 ALA B O 1
ATOM 976 N N . ALA B 1 13 ? -23.75 -38.281 -14.18 1 34.34 13 ALA B N 1
ATOM 977 C CA . ALA B 1 13 ? -22.594 -38.156 -13.297 1 34.34 13 ALA B CA 1
ATOM 978 C C . ALA B 1 13 ? -22.234 -36.688 -13.086 1 34.34 13 ALA B C 1
ATOM 980 O O . ALA B 1 13 ? -22.047 -35.938 -14.047 1 34.34 13 ALA B O 1
ATOM 981 N N . ASP B 1 14 ? -22.938 -36.031 -12.164 1 33.28 14 ASP B N 1
ATOM 982 C CA . ASP B 1 14 ? -22.578 -34.75 -11.562 1 33.28 14 ASP B CA 1
ATOM 983 C C . ASP B 1 14 ? -21.062 -34.531 -11.594 1 33.28 14 ASP B C 1
ATOM 985 O O . ASP B 1 14 ? -20.328 -35.125 -10.805 1 33.28 14 ASP B O 1
ATOM 989 N N . ASN B 1 15 ? -20.359 -35.062 -12.555 1 30.16 15 ASN B N 1
ATOM 990 C CA . ASN B 1 15 ? -18.953 -34.688 -12.664 1 30.16 15 ASN B CA 1
ATOM 991 C C . ASN B 1 15 ? -18.703 -33.344 -11.984 1 30.16 15 ASN B C 1
ATOM 993 O O . ASN B 1 15 ? -19.156 -32.281 -12.469 1 30.16 15 ASN B O 1
ATOM 997 N N . GLY B 1 16 ? -19.062 -33.344 -10.797 1 33.62 16 GLY B N 1
ATOM 998 C CA . GLY B 1 16 ? -18.75 -32.219 -9.906 1 33.62 16 GLY B CA 1
ATOM 999 C C . GLY B 1 16 ? -17.625 -31.344 -10.422 1 33.62 16 GLY B C 1
ATOM 1000 O O . GLY B 1 16 ? -16.5 -31.812 -10.609 1 33.62 16 GLY B O 1
ATOM 1001 N N . GLY B 1 17 ? -17.797 -30.75 -11.461 1 35.12 17 GLY B N 1
ATOM 1002 C CA . GLY B 1 17 ? -16.859 -29.734 -11.906 1 35.12 17 GLY B CA 1
ATOM 1003 C C . GLY B 1 17 ? -15.891 -29.297 -10.828 1 35.12 17 GLY B C 1
ATOM 1004 O O . GLY B 1 17 ? -16.188 -29.391 -9.633 1 35.12 17 GLY B O 1
ATOM 1005 N N . LYS B 1 18 ? -14.656 -29.844 -10.984 1 36.72 18 LYS B N 1
ATOM 1006 C CA . LYS B 1 18 ? -13.664 -29.266 -10.086 1 36.72 18 LYS B CA 1
ATOM 1007 C C . LYS B 1 18 ? -14.109 -27.891 -9.578 1 36.72 18 LYS B C 1
ATOM 1009 O O . LYS B 1 18 ? -14.297 -26.969 -10.375 1 36.72 18 LYS B O 1
ATOM 1014 N N . GLN B 1 19 ? -15.273 -27.828 -8.922 1 38.66 19 GLN B N 1
ATOM 1015 C CA . GLN B 1 19 ? -15.391 -26.516 -8.289 1 38.66 19 GLN B CA 1
ATOM 1016 C C . GLN B 1 19 ? -14.039 -25.812 -8.234 1 38.66 19 GLN B C 1
ATOM 1018 O O . GLN B 1 19 ? -13 -26.453 -8.039 1 38.66 19 GLN B O 1
ATOM 1023 N N . PRO B 1 20 ? -13.805 -24.797 -9.023 1 39.75 20 PRO B N 1
ATOM 1024 C CA . PRO B 1 20 ? -12.484 -24.219 -8.75 1 39.75 20 PRO B CA 1
ATOM 1025 C C . PRO B 1 20 ? -12.008 -24.469 -7.32 1 39.75 20 PRO B C 1
ATOM 1027 O O . PRO B 1 20 ? -12.75 -24.188 -6.367 1 39.75 20 PRO B O 1
ATOM 1030 N N . SER B 1 21 ? -11.625 -25.781 -6.934 1 41.19 21 SER B N 1
ATOM 1031 C CA . SER B 1 21 ? -10.969 -25.906 -5.637 1 41.19 21 SER B CA 1
ATOM 1032 C C . SER B 1 21 ? -10.625 -24.547 -5.051 1 41.19 21 SER B C 1
ATOM 1034 O O . SER B 1 21 ? -10.266 -23.625 -5.785 1 41.19 21 SER B O 1
ATOM 1036 N N . LEU B 1 22 ? -11.352 -24.094 -4.164 1 43.28 22 LEU B N 1
ATOM 1037 C CA . LEU B 1 22 ? -10.82 -22.953 -3.43 1 43.28 22 LEU B CA 1
ATOM 1038 C C . LEU B 1 22 ? -9.305 -22.891 -3.531 1 43.28 22 LEU B C 1
ATOM 1040 O O . LEU B 1 22 ? -8.617 -23.891 -3.256 1 43.28 22 LEU B O 1
ATOM 1044 N N . PRO B 1 23 ? -8.805 -22.406 -4.574 1 44.72 23 PRO B N 1
ATOM 1045 C CA . PRO B 1 23 ? -7.344 -22.375 -4.648 1 44.72 23 PRO B CA 1
ATOM 1046 C C . PRO B 1 23 ? -6.68 -22.531 -3.283 1 44.72 23 PRO B C 1
ATOM 1048 O O . PRO B 1 23 ? -7.262 -22.156 -2.262 1 44.72 23 PRO B O 1
ATOM 1051 N N . THR B 1 24 ? -6.262 -23.719 -2.867 1 48.66 24 THR B N 1
ATOM 1052 C CA . THR B 1 24 ? -5.348 -23.734 -1.732 1 48.66 24 THR B CA 1
ATOM 1053 C C . THR B 1 24 ? -4.773 -22.344 -1.48 1 48.66 24 THR B C 1
ATOM 1055 O O . THR B 1 24 ? -4.32 -21.688 -2.412 1 48.66 24 THR B O 1
ATOM 1058 N N . SER B 1 25 ? -5.422 -21.688 -0.572 1 55.31 25 SER B N 1
ATOM 1059 C CA . SER B 1 25 ? -5.047 -20.375 -0.086 1 55.31 25 SER B CA 1
ATOM 1060 C C . SER B 1 25 ? -3.531 -20.188 -0.093 1 55.31 25 SER B C 1
ATOM 1062 O O . SER B 1 25 ? -2.84 -20.656 0.814 1 55.31 25 SER B O 1
ATOM 1064 N N . ALA B 1 26 ? -2.902 -20.5 -1.129 1 69.44 26 ALA B N 1
ATOM 1065 C CA . ALA B 1 26 ? -1.472 -20.219 -1.165 1 69.44 26 ALA B CA 1
ATOM 1066 C C . ALA B 1 26 ? -1.19 -18.781 -0.716 1 69.44 26 ALA B C 1
ATOM 1068 O O . ALA B 1 26 ? -1.848 -17.844 -1.169 1 69.44 26 ALA B O 1
ATOM 1069 N N . MET B 1 27 ? -0.679 -18.797 0.505 1 80.5 27 MET B N 1
ATOM 1070 C CA . MET B 1 27 ? -0.228 -17.547 1.111 1 80.5 27 MET B CA 1
ATOM 1071 C C . MET B 1 27 ? 0.987 -17 0.375 1 80.5 27 MET B C 1
ATOM 1073 O O . MET B 1 27 ? 1.874 -17.75 -0.025 1 80.5 27 MET B O 1
ATOM 1077 N N . TYR B 1 28 ? 0.83 -15.898 -0.044 1 89.19 28 TYR B N 1
ATOM 1078 C CA . TYR B 1 28 ? 1.984 -15.25 -0.653 1 89.19 28 TYR B CA 1
ATOM 1079 C C . TYR B 1 28 ? 2.338 -13.961 0.086 1 89.19 28 TYR B C 1
ATOM 1081 O O . TYR B 1 28 ? 1.58 -13.508 0.942 1 89.19 28 TYR B O 1
ATOM 1089 N N . GLN B 1 29 ? 3.492 -13.562 -0.172 1 92.88 29 GLN B N 1
ATOM 1090 C CA . GLN B 1 29 ? 3.998 -12.383 0.527 1 92.88 29 GLN B CA 1
ATOM 1091 C C . GLN B 1 29 ? 4.262 -11.234 -0.445 1 92.88 29 GLN B C 1
ATOM 1093 O O . GLN B 1 29 ? 4.781 -11.453 -1.541 1 92.88 29 GLN B O 1
ATOM 1098 N N . LEU B 1 30 ? 3.865 -10.125 -0.033 1 94.12 30 LEU B N 1
ATOM 1099 C CA . LEU B 1 30 ? 4.18 -8.906 -0.769 1 94.12 30 LEU B CA 1
ATOM 1100 C C . LEU B 1 30 ? 5.082 -7.996 0.052 1 94.12 30 LEU B C 1
ATOM 1102 O O . LEU B 1 30 ? 4.75 -7.641 1.185 1 94.12 30 LEU B O 1
ATOM 1106 N N . ASP B 1 31 ? 6.234 -7.672 -0.588 1 96.19 31 ASP B N 1
ATOM 1107 C CA . ASP B 1 31 ? 7.203 -6.805 0.075 1 96.19 31 ASP B CA 1
ATOM 1108 C C . ASP B 1 31 ? 7.113 -5.375 -0.455 1 96.19 31 ASP B C 1
ATOM 1110 O O . ASP B 1 31 ? 7.277 -5.141 -1.654 1 96.19 31 ASP B O 1
ATOM 1114 N N . ILE B 1 32 ? 6.914 -4.488 0.467 1 96.69 32 ILE B N 1
ATOM 1115 C CA . ILE B 1 32 ? 6.844 -3.076 0.113 1 96.69 32 ILE B CA 1
ATOM 1116 C C . ILE B 1 32 ? 7.691 -2.258 1.083 1 96.69 32 ILE B C 1
ATOM 1118 O O . ILE B 1 32 ? 7.977 -2.705 2.197 1 96.69 32 ILE B O 1
ATOM 1122 N N . VAL B 1 33 ? 8.156 -1.118 0.582 1 97.62 33 VAL B N 1
ATOM 1123 C CA . VAL B 1 33 ? 8.891 -0.198 1.443 1 97.62 33 VAL B CA 1
ATOM 1124 C C . VAL B 1 33 ? 8.125 1.117 1.568 1 97.62 33 VAL B C 1
ATOM 1126 O O . VAL B 1 33 ? 7.809 1.758 0.562 1 97.62 33 VAL B O 1
ATOM 1129 N N . LEU B 1 34 ? 7.754 1.382 2.811 1 97.44 34 LEU B N 1
ATOM 1130 C CA . LEU B 1 34 ? 7.188 2.69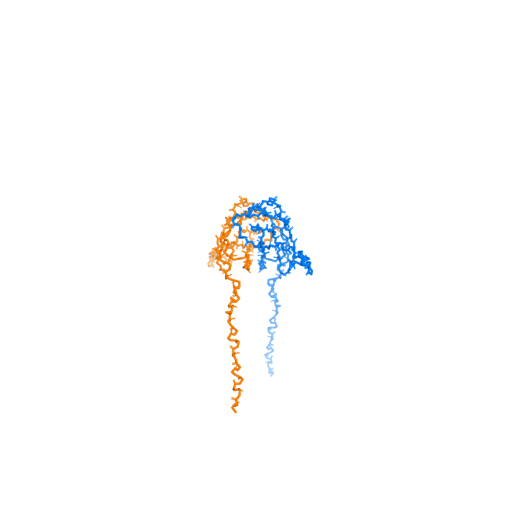7 3.092 1 97.44 34 LEU B CA 1
ATOM 1131 C C . LEU B 1 34 ? 8.289 3.75 3.197 1 97.44 34 LEU B C 1
ATOM 1133 O O . LEU B 1 34 ? 9.023 3.789 4.188 1 97.44 34 LEU B O 1
ATOM 1137 N N . LYS B 1 35 ? 8.352 4.629 2.234 1 97.44 35 LYS B N 1
ATOM 1138 C CA . LYS B 1 35 ? 9.484 5.551 2.16 1 97.44 35 LYS B CA 1
ATOM 1139 C C . LYS B 1 35 ? 9.211 6.812 2.973 1 97.44 35 LYS B C 1
ATOM 1141 O O . LYS B 1 35 ? 9.859 7.047 3.998 1 97.44 35 LYS B O 1
ATOM 1146 N N . ARG B 1 36 ? 8.281 7.562 2.484 1 97.56 36 ARG B N 1
ATOM 1147 C CA . ARG B 1 36 ? 8.07 8.836 3.166 1 97.56 36 ARG B CA 1
ATOM 1148 C C . ARG B 1 36 ? 6.762 9.477 2.734 1 97.56 36 ARG B C 1
ATOM 1150 O O . ARG B 1 36 ? 6.137 9.047 1.764 1 97.56 36 ARG B O 1
ATOM 1157 N N . GLY B 1 37 ? 6.32 10.406 3.514 1 95.44 37 GLY B N 1
ATOM 1158 C CA . GLY B 1 37 ? 5.25 11.32 3.16 1 95.44 37 GLY B CA 1
ATOM 1159 C C . GLY B 1 37 ? 5.734 12.734 2.895 1 95.44 37 GLY B C 1
ATOM 1160 O O . GLY B 1 37 ? 6.727 13.172 3.48 1 95.44 37 GLY B O 1
ATOM 1161 N N . ASN B 1 38 ? 4.949 13.359 1.949 1 93.5 38 ASN B N 1
ATOM 1162 C CA . ASN B 1 38 ? 5.328 14.719 1.588 1 93.5 38 ASN B CA 1
ATOM 1163 C C . ASN B 1 38 ? 4.141 15.672 1.682 1 93.5 38 ASN B C 1
ATOM 1165 O O . ASN B 1 38 ? 3.053 15.367 1.195 1 93.5 38 ASN B O 1
ATOM 1169 N N . ASN B 1 39 ? 4.383 16.797 2.344 1 91.19 39 ASN B N 1
ATOM 1170 C CA . ASN B 1 39 ? 3.42 17.891 2.396 1 91.19 39 ASN B CA 1
ATOM 1171 C C . ASN B 1 39 ? 2.129 17.469 3.094 1 91.19 39 ASN B C 1
ATOM 1173 O O . ASN B 1 39 ? 1.034 17.719 2.582 1 91.19 39 ASN B O 1
ATOM 1177 N N . LEU B 1 40 ? 2.379 16.859 4.207 1 86.94 40 LEU B N 1
ATOM 1178 C CA . LEU B 1 40 ? 1.189 16.453 4.945 1 86.94 40 LEU B CA 1
ATOM 1179 C C . LEU B 1 40 ? 0.463 17.672 5.52 1 86.94 40 LEU B C 1
ATOM 1181 O O . LEU B 1 40 ? 1.085 18.703 5.797 1 86.94 40 LEU B O 1
ATOM 1185 N N . ALA B 1 41 ? -0.731 17.562 5.656 1 82.25 41 ALA B N 1
ATOM 1186 C CA . ALA B 1 41 ? -1.529 18.656 6.18 1 82.25 41 ALA B CA 1
ATOM 1187 C C . ALA B 1 41 ? -1.294 18.844 7.68 1 82.25 41 ALA B C 1
ATOM 1189 O O . ALA B 1 41 ? -1.061 17.875 8.398 1 82.25 41 ALA B O 1
ATOM 1190 N N . ILE B 1 42 ? -1.303 20.109 8.023 1 77.69 42 ILE B N 1
ATOM 1191 C CA . ILE B 1 42 ? -1.174 20.438 9.438 1 77.69 42 ILE B CA 1
ATOM 1192 C C . ILE B 1 42 ? -2.432 20.016 10.188 1 77.69 42 ILE B C 1
ATOM 1194 O O . ILE B 1 42 ? -3.549 20.328 9.773 1 77.69 42 ILE B O 1
ATOM 1198 N N . ARG B 1 43 ? -2.193 19.234 11.211 1 77.06 43 ARG B N 1
ATOM 1199 C CA . ARG B 1 43 ? -3.381 18.766 11.914 1 77.06 43 ARG B CA 1
ATOM 1200 C C . ARG B 1 43 ? -3.316 19.125 13.398 1 77.06 43 ARG B C 1
ATOM 1202 O O . ARG B 1 43 ? -4.34 19.156 14.078 1 77.06 43 ARG B O 1
ATOM 1209 N N . ASP B 1 44 ? -2.189 19.344 13.836 1 73 44 ASP B N 1
ATOM 1210 C CA . ASP B 1 44 ? -2.053 19.703 15.242 1 73 44 ASP B CA 1
ATOM 1211 C C . ASP B 1 44 ? -1.956 21.219 15.414 1 73 44 ASP B C 1
ATOM 1213 O O . ASP B 1 44 ? -1.609 21.938 14.469 1 73 44 ASP B O 1
ATOM 1217 N N . ARG B 1 45 ? -2.352 21.703 16.703 1 72.31 45 ARG B N 1
ATOM 1218 C CA . ARG B 1 45 ? -2.332 23.125 17.031 1 72.31 45 ARG B CA 1
ATOM 1219 C C . ARG B 1 45 ? -0.92 23.688 16.922 1 72.31 45 ARG B C 1
ATOM 1221 O O . ARG B 1 45 ? -0.744 24.891 16.672 1 72.31 45 ARG B O 1
ATOM 1228 N N . GLY B 1 46 ? 0.027 22.875 17.047 1 72.62 46 GLY B N 1
ATOM 1229 C CA . GLY B 1 46 ? 1.409 23.312 16.969 1 72.62 46 GLY B CA 1
ATOM 1230 C C . GLY B 1 46 ? 1.881 23.562 15.547 1 72.62 46 GLY B C 1
ATOM 1231 O O . GLY B 1 46 ? 2.992 24.047 15.336 1 72.62 46 GLY B O 1
ATOM 1232 N N . GLY B 1 47 ? 0.902 23.297 14.508 1 77.94 47 GLY B N 1
ATOM 1233 C CA . GLY B 1 47 ? 1.274 23.531 13.117 1 77.94 47 GLY B CA 1
ATOM 1234 C C . GLY B 1 47 ? 1.966 22.344 12.484 1 77.94 47 GLY B C 1
ATOM 1235 O O . GLY B 1 47 ? 2.678 22.484 11.484 1 77.94 47 GLY B O 1
ATOM 1236 N N . THR B 1 48 ? 2.049 21.266 13.195 1 86.5 48 THR B N 1
ATOM 1237 C CA . THR B 1 48 ? 2.682 20.062 12.664 1 86.5 48 THR B CA 1
ATOM 1238 C C . THR B 1 48 ? 1.721 18.875 12.711 1 86.5 48 THR B C 1
ATOM 1240 O O . THR B 1 48 ? 0.511 19.062 12.867 1 86.5 48 THR B O 1
ATOM 1243 N N . SER B 1 49 ? 2.168 17.703 12.344 1 87.38 49 SER B N 1
ATOM 1244 C CA . SER B 1 49 ? 1.407 16.453 12.406 1 87.38 49 SER B CA 1
ATOM 1245 C C . SER B 1 49 ? 2.27 15.305 12.906 1 87.38 49 SER B C 1
ATOM 1247 O O . SER B 1 49 ? 3.492 15.43 13 1 87.38 49 SER B O 1
ATOM 1249 N N . ASP B 1 50 ? 1.658 14.375 13.5 1 91.31 50 ASP B N 1
ATOM 1250 C CA . ASP B 1 50 ? 2.307 13.133 13.898 1 91.31 50 ASP B CA 1
ATOM 1251 C C . ASP B 1 50 ? 1.777 11.953 13.086 1 91.31 50 ASP B C 1
ATOM 1253 O O . ASP B 1 50 ? 0.982 11.156 13.578 1 91.31 50 ASP B O 1
ATOM 1257 N N . PRO B 1 51 ? 2.305 11.883 11.883 1 92.5 51 PRO B N 1
ATOM 1258 C CA . PRO B 1 51 ? 1.719 10.898 10.969 1 92.5 51 PRO B CA 1
ATOM 1259 C C . PRO B 1 51 ? 2.27 9.492 11.18 1 92.5 51 PRO B C 1
ATOM 1261 O O . PRO B 1 51 ? 3.418 9.336 11.609 1 92.5 51 PRO B O 1
ATOM 1264 N N . TYR B 1 52 ? 1.532 8.453 10.914 1 94.19 52 TYR B N 1
ATOM 1265 C CA . TYR B 1 52 ? 1.909 7.047 10.797 1 94.19 52 TYR B CA 1
ATOM 1266 C C . TYR B 1 52 ? 0.958 6.297 9.867 1 94.19 52 TYR B C 1
ATOM 1268 O O . TYR B 1 52 ? -0.134 6.785 9.57 1 94.19 52 TYR B O 1
ATOM 1276 N N . VAL B 1 53 ? 1.381 5.234 9.375 1 94.19 53 VAL B N 1
ATOM 1277 C CA . VAL B 1 53 ? 0.599 4.5 8.383 1 94.19 53 VAL B CA 1
ATOM 1278 C C . VAL B 1 53 ? 0.248 3.117 8.93 1 94.19 53 VAL B C 1
ATOM 1280 O O . VAL B 1 53 ? 1.085 2.455 9.547 1 94.19 53 VAL B O 1
ATOM 1283 N N . LYS B 1 54 ? -1.001 2.699 8.664 1 94.12 54 LYS B N 1
ATOM 1284 C CA . LYS B 1 54 ? -1.474 1.374 9.055 1 94.12 54 LYS B CA 1
ATOM 1285 C C . LYS B 1 54 ? -1.87 0.55 7.836 1 94.12 54 LYS B C 1
ATOM 1287 O O . LYS B 1 54 ? -2.516 1.061 6.918 1 94.12 54 LYS B O 1
ATOM 1292 N N . PHE B 1 55 ? -1.398 -0.669 7.891 1 94.31 55 PHE B N 1
ATOM 1293 C CA . PHE B 1 55 ? -1.776 -1.604 6.84 1 94.31 55 PHE B CA 1
ATOM 1294 C C . PHE B 1 55 ? -2.783 -2.623 7.355 1 94.31 55 PHE B C 1
ATOM 1296 O O . PHE B 1 55 ? -2.59 -3.209 8.422 1 94.31 55 PHE B O 1
ATOM 1303 N N . LYS B 1 56 ? -3.854 -2.842 6.551 1 92.31 56 LYS B N 1
ATOM 1304 C CA . LYS B 1 56 ? -4.891 -3.795 6.934 1 92.31 56 LYS B CA 1
ATOM 1305 C C . LYS B 1 56 ? -5.219 -4.742 5.781 1 92.31 56 LYS B C 1
ATOM 1307 O O . LYS B 1 56 ? -5.258 -4.324 4.621 1 92.31 56 LYS B O 1
ATOM 1312 N N . ILE B 1 57 ? -5.406 -5.945 6.184 1 89.69 57 ILE B N 1
ATOM 1313 C CA . ILE B 1 57 ? -5.855 -6.957 5.23 1 89.69 57 ILE B CA 1
ATOM 1314 C C . ILE B 1 57 ? -7.141 -7.605 5.734 1 89.69 57 ILE B C 1
ATOM 1316 O O . ILE B 1 57 ? -7.203 -8.078 6.871 1 89.69 57 ILE B O 1
ATOM 1320 N N . ALA B 1 58 ? -8.078 -7.594 4.898 1 85.12 58 ALA B N 1
ATOM 1321 C CA . ALA B 1 58 ? -9.352 -8.211 5.273 1 85.12 58 ALA B CA 1
ATOM 1322 C C . ALA B 1 58 ? -9.828 -7.699 6.625 1 85.12 58 ALA B C 1
ATOM 1324 O O . ALA B 1 58 ? -10.312 -8.477 7.453 1 85.12 58 ALA B O 1
ATOM 1325 N N . GLY B 1 59 ? -9.578 -6.5 6.98 1 84.69 59 GLY B N 1
ATOM 1326 C CA . GLY B 1 59 ? -10.055 -5.883 8.211 1 84.69 59 GLY B CA 1
ATOM 1327 C C . GLY B 1 59 ? -9.109 -6.07 9.375 1 84.69 59 GLY B C 1
ATOM 1328 O O . GLY B 1 59 ? -9.352 -5.551 10.469 1 84.69 59 GLY B O 1
ATOM 1329 N N . LYS B 1 60 ? -8.047 -6.762 9.148 1 90.31 60 LYS B N 1
ATOM 1330 C CA . LYS B 1 60 ? -7.062 -7 10.203 1 90.31 60 LYS B CA 1
ATOM 1331 C C . LYS B 1 60 ? -5.82 -6.137 9.992 1 90.31 60 LYS B C 1
ATOM 1333 O O . LYS B 1 60 ? -5.301 -6.047 8.875 1 90.31 60 LYS B O 1
ATOM 1338 N N . GLU B 1 61 ? -5.48 -5.543 11.117 1 92.75 61 GLU B N 1
ATOM 1339 C CA . GLU B 1 61 ? -4.254 -4.754 11.07 1 92.75 61 GLU B CA 1
ATOM 1340 C C . GLU B 1 61 ? -3.02 -5.652 11.078 1 92.75 61 GLU B C 1
ATOM 1342 O O . GLU B 1 61 ? -2.814 -6.426 12.016 1 92.75 61 GLU B O 1
ATOM 1347 N N . VAL B 1 62 ? -2.238 -5.492 10.055 1 92.69 62 VAL B N 1
ATOM 1348 C CA . VAL B 1 62 ? -1.113 -6.414 9.938 1 92.69 62 VAL B CA 1
ATOM 1349 C C . VAL B 1 62 ? 0.198 -5.656 10.141 1 92.69 62 VAL B C 1
ATOM 1351 O O . VAL B 1 62 ? 1.229 -6.262 10.445 1 92.69 62 VAL B O 1
ATOM 1354 N N . PHE B 1 63 ? 0.294 -4.41 9.914 1 94.5 63 PHE B N 1
ATOM 1355 C CA . PHE B 1 63 ? 1.511 -3.619 10.062 1 94.5 63 PHE B CA 1
ATOM 1356 C C . PHE B 1 63 ? 1.18 -2.178 10.422 1 94.5 63 PHE B C 1
ATOM 1358 O O . PHE B 1 63 ? 0.175 -1.631 9.961 1 94.5 63 PHE B O 1
ATOM 1365 N N . ARG B 1 64 ? 2.029 -1.562 11.289 1 95.62 64 ARG B N 1
ATOM 1366 C CA . ARG B 1 64 ? 1.933 -0.16 11.688 1 95.62 64 ARG B CA 1
ATOM 1367 C C . ARG B 1 64 ? 3.303 0.508 11.672 1 95.62 64 ARG B C 1
ATOM 1369 O O . ARG B 1 64 ? 4.262 -0.024 12.234 1 95.62 64 ARG B O 1
ATOM 1376 N N . SER B 1 65 ? 3.332 1.612 11.008 1 97 65 SER B N 1
ATOM 1377 C CA . SER B 1 65 ? 4.609 2.314 10.93 1 97 65 SER B CA 1
ATOM 1378 C C . SER B 1 65 ? 4.887 3.102 12.203 1 97 65 SER B C 1
ATOM 1380 O O . SER B 1 65 ? 4 3.26 13.047 1 97 65 SER B O 1
ATOM 1382 N N . LYS B 1 66 ? 6.156 3.559 12.383 1 96.69 66 LYS B N 1
ATOM 1383 C CA . LYS B 1 66 ? 6.508 4.473 13.461 1 96.69 66 LYS B CA 1
ATOM 1384 C C . LYS B 1 66 ? 5.762 5.797 13.328 1 96.69 66 LYS B C 1
ATOM 1386 O O . LYS B 1 66 ? 5.438 6.219 12.219 1 96.69 66 LYS B O 1
ATOM 1391 N N . ILE B 1 67 ? 5.527 6.309 14.445 1 94.44 67 ILE B N 1
ATOM 1392 C CA . ILE B 1 67 ? 4.941 7.645 14.469 1 94.44 67 ILE B CA 1
ATOM 1393 C C . ILE B 1 67 ? 6.047 8.695 14.367 1 94.44 67 ILE B C 1
ATOM 1395 O O . ILE B 1 67 ? 7.012 8.672 15.141 1 94.44 67 ILE B O 1
ATOM 1399 N N . ILE B 1 68 ? 6.016 9.453 13.391 1 94.69 68 ILE B N 1
ATOM 1400 C CA . ILE B 1 68 ? 6.977 10.547 13.273 1 94.69 68 ILE B CA 1
ATOM 1401 C C . ILE B 1 68 ? 6.387 11.812 13.883 1 94.69 68 ILE B C 1
ATOM 1403 O O . ILE B 1 68 ? 5.379 12.336 13.398 1 94.69 68 ILE B O 1
ATOM 1407 N N . HIS B 1 69 ? 7.051 12.352 14.883 1 92.19 69 HIS B N 1
ATOM 1408 C CA . HIS B 1 69 ? 6.477 13.43 15.672 1 92.19 69 HIS B CA 1
ATOM 1409 C C . HIS B 1 69 ? 6.707 14.789 15.008 1 92.19 69 HIS B C 1
ATOM 1411 O O . HIS B 1 69 ? 7.824 15.086 14.578 1 92.19 69 HIS B O 1
ATOM 1417 N N . LYS B 1 70 ? 5.66 15.555 15 1 89.5 70 LYS B N 1
ATOM 1418 C CA . LYS B 1 70 ? 5.68 16.953 14.602 1 89.5 70 LYS B CA 1
ATOM 1419 C C . LYS B 1 70 ? 6.414 17.141 13.273 1 89.5 70 LYS B C 1
ATOM 1421 O O . LYS B 1 70 ? 7.344 17.938 13.18 1 89.5 70 LYS B O 1
ATOM 1426 N N . ASN B 1 71 ? 5.949 16.328 12.312 1 91.94 71 ASN B N 1
ATOM 1427 C CA . ASN B 1 71 ? 6.582 16.359 10.992 1 91.94 71 ASN B CA 1
ATOM 1428 C C . ASN B 1 71 ? 5.551 16.297 9.875 1 91.94 71 ASN B C 1
ATOM 1430 O O . ASN B 1 71 ? 4.676 15.43 9.875 1 91.94 71 ASN B O 1
ATOM 1434 N N . LEU B 1 72 ? 5.738 17.188 8.93 1 90.38 72 LEU B N 1
ATOM 1435 C CA . LEU B 1 72 ? 4.824 17.234 7.797 1 90.38 72 LEU B CA 1
ATOM 1436 C C . LEU B 1 72 ? 5.398 16.453 6.613 1 90.38 72 LEU B C 1
ATOM 1438 O O . LEU B 1 72 ? 4.691 16.188 5.637 1 90.38 72 LEU B O 1
ATOM 1442 N N . ASN B 1 73 ? 6.645 16.109 6.664 1 94.88 73 ASN B N 1
ATOM 1443 C CA . ASN B 1 73 ? 7.348 15.289 5.68 1 94.88 73 ASN B CA 1
ATOM 1444 C C . ASN B 1 73 ? 8.031 14.086 6.332 1 94.88 73 ASN B C 1
ATOM 1446 O O . ASN B 1 73 ? 9.25 13.953 6.27 1 94.88 73 ASN B O 1
ATOM 1450 N N . PRO B 1 74 ? 7.25 13.266 6.801 1 95.75 74 PRO B N 1
ATOM 1451 C CA . PRO B 1 74 ? 7.812 12.133 7.543 1 95.75 74 PRO B CA 1
ATOM 1452 C C . PRO B 1 74 ? 8.586 11.164 6.648 1 95.75 74 PRO B C 1
ATOM 1454 O O . PRO B 1 74 ? 8.18 10.914 5.512 1 95.75 74 PRO B O 1
ATOM 1457 N N . VAL B 1 75 ? 9.633 10.695 7.172 1 97.38 75 VAL B N 1
ATOM 1458 C CA . VAL B 1 75 ? 10.414 9.656 6.512 1 97.38 75 VAL B CA 1
ATOM 1459 C C . VAL B 1 75 ? 10.422 8.391 7.371 1 97.38 75 VAL B C 1
ATOM 1461 O O . VAL B 1 75 ? 10.953 8.398 8.484 1 97.38 75 VAL B O 1
ATOM 1464 N N . TRP B 1 76 ? 9.781 7.371 6.93 1 97.25 76 TRP B N 1
ATOM 1465 C CA . TRP B 1 76 ? 9.734 6.129 7.691 1 97.25 76 TRP B CA 1
ATOM 1466 C C . TRP B 1 76 ? 10.781 5.141 7.188 1 97.25 76 TRP B C 1
ATOM 1468 O O . TRP B 1 76 ? 11.547 4.586 7.977 1 97.25 76 TRP B O 1
ATOM 1478 N N . ASP B 1 77 ? 10.922 5.035 5.879 1 97.75 77 ASP B N 1
ATOM 1479 C CA . ASP B 1 77 ? 11.836 4.066 5.273 1 97.75 77 ASP B CA 1
ATOM 1480 C C . ASP B 1 77 ? 11.711 2.701 5.945 1 97.75 77 ASP B C 1
ATOM 1482 O O . ASP B 1 77 ? 12.711 2.123 6.371 1 97.75 77 ASP B O 1
ATOM 1486 N N . GLU B 1 78 ? 10.562 2.213 6.062 1 97.44 78 GLU B N 1
ATOM 1487 C CA . GLU B 1 78 ? 10.266 0.939 6.711 1 97.44 78 GLU B CA 1
ATOM 1488 C C . GLU B 1 78 ? 9.859 -0.119 5.688 1 97.44 78 GLU B C 1
ATOM 1490 O O . GLU B 1 78 ? 9.148 0.178 4.727 1 97.44 78 GLU B O 1
ATOM 1495 N N . ARG B 1 79 ? 10.328 -1.282 5.965 1 96.88 79 ARG B N 1
ATOM 1496 C CA . ARG B 1 79 ? 9.953 -2.404 5.109 1 96.88 79 ARG B CA 1
ATOM 1497 C C . ARG B 1 79 ? 8.695 -3.088 5.629 1 96.88 79 ARG B C 1
ATOM 1499 O O . ARG B 1 79 ? 8.602 -3.412 6.812 1 96.88 79 ARG B O 1
ATOM 1506 N N . VAL B 1 80 ? 7.77 -3.201 4.773 1 95.69 80 VAL B N 1
ATOM 1507 C CA . VAL B 1 80 ? 6.492 -3.82 5.117 1 95.69 80 VAL B CA 1
ATOM 1508 C C . VAL B 1 80 ? 6.324 -5.125 4.344 1 95.69 80 VAL B C 1
ATOM 1510 O O . VAL B 1 80 ? 6.402 -5.141 3.111 1 95.69 80 VAL B O 1
ATOM 1513 N N . CYS B 1 81 ? 6.199 -6.121 5.055 1 94.81 81 CYS B N 1
ATOM 1514 C CA . CYS B 1 81 ? 5.949 -7.438 4.473 1 94.81 81 CYS B CA 1
ATOM 1515 C C . CYS B 1 81 ? 4.512 -7.879 4.719 1 94.81 81 CYS B C 1
ATOM 1517 O O . CYS B 1 81 ? 4.141 -8.203 5.848 1 94.81 81 CYS B O 1
ATOM 1519 N N . LEU B 1 82 ? 3.764 -7.957 3.693 1 93.06 82 LEU B N 1
ATOM 1520 C CA . LEU B 1 82 ? 2.355 -8.312 3.824 1 93.06 82 LEU B CA 1
ATOM 1521 C C . LEU B 1 82 ? 2.119 -9.758 3.4 1 93.06 82 LEU B C 1
ATOM 1523 O O . LEU B 1 82 ? 2.541 -10.172 2.318 1 93.06 82 LEU B O 1
ATOM 1527 N N . ILE B 1 83 ? 1.497 -10.414 4.242 1 90.56 83 ILE B N 1
ATOM 1528 C CA . ILE B 1 83 ? 1.154 -11.805 3.953 1 90.56 83 ILE B CA 1
ATOM 1529 C C . ILE B 1 83 ? -0.308 -11.898 3.525 1 90.56 83 ILE B C 1
ATOM 1531 O O . ILE B 1 83 ? -1.21 -11.562 4.297 1 90.56 83 ILE B O 1
ATOM 1535 N N . VAL B 1 84 ? -0.385 -12.352 2.287 1 85.62 84 VAL B N 1
ATOM 1536 C CA . VAL B 1 84 ? -1.731 -12.414 1.728 1 85.62 84 VAL B CA 1
ATOM 1537 C C . VAL B 1 84 ? -2.121 -13.867 1.47 1 85.62 84 VAL B C 1
ATOM 1539 O O . VAL B 1 84 ? -1.327 -14.641 0.934 1 85.62 84 VAL B O 1
ATOM 1542 N N . ASP B 1 85 ? -3.33 -14.188 1.83 1 79.75 85 ASP B N 1
ATOM 1543 C CA . ASP B 1 85 ? -3.77 -15.57 1.649 1 79.75 85 ASP B CA 1
ATOM 1544 C C . ASP B 1 85 ? -4.773 -15.68 0.504 1 79.75 85 ASP B C 1
ATOM 1546 O O . ASP B 1 85 ? -5.109 -16.781 0.072 1 79.75 85 ASP B O 1
ATOM 1550 N N . ASN B 1 86 ? -5.262 -14.609 0.147 1 75.88 86 ASN B N 1
ATOM 1551 C CA . ASN B 1 86 ? -6.254 -14.602 -0.923 1 75.88 86 ASN B CA 1
ATOM 1552 C C . ASN B 1 86 ? -6.047 -13.422 -1.872 1 75.88 86 ASN B C 1
ATOM 1554 O O . ASN B 1 86 ? -5.965 -12.273 -1.434 1 75.88 86 ASN B O 1
ATOM 1558 N N . LEU B 1 87 ? -5.977 -13.672 -3.23 1 72.19 87 LEU B N 1
ATOM 1559 C CA . LEU B 1 87 ? -5.727 -12.633 -4.227 1 72.19 87 LEU B CA 1
ATOM 1560 C C . LEU B 1 87 ? -6.957 -11.75 -4.406 1 72.19 87 LEU B C 1
ATOM 1562 O O . LEU B 1 87 ? -6.859 -10.648 -4.957 1 72.19 87 LEU B O 1
ATOM 1566 N N . GLN B 1 88 ? -8.023 -12.312 -3.896 1 76.56 88 GLN B N 1
ATOM 1567 C CA . GLN B 1 88 ? -9.25 -11.57 -4.152 1 76.56 88 GLN B CA 1
ATOM 1568 C C . GLN B 1 88 ? -9.508 -10.531 -3.062 1 76.56 88 GLN B C 1
ATOM 1570 O O . GLN B 1 88 ? -10.43 -9.719 -3.168 1 76.56 88 GLN B O 1
ATOM 1575 N N . VAL B 1 89 ? -8.648 -10.586 -2.102 1 78.62 89 VAL B N 1
ATOM 1576 C CA . VAL B 1 89 ? -8.844 -9.648 -1.003 1 78.62 89 VAL B CA 1
ATOM 1577 C C . VAL B 1 89 ? -7.98 -8.406 -1.221 1 78.62 89 VAL B C 1
ATOM 1579 O O . VAL B 1 89 ? -6.77 -8.516 -1.438 1 78.62 89 VAL B O 1
ATOM 1582 N N . PRO B 1 90 ? -8.609 -7.324 -1.224 1 84.19 90 PRO B N 1
ATOM 1583 C CA . PRO B 1 90 ? -7.824 -6.094 -1.359 1 84.19 90 PRO B CA 1
ATOM 1584 C C . PRO B 1 90 ? -7.016 -5.77 -0.106 1 84.19 90 PRO B C 1
ATOM 1586 O O . PRO B 1 90 ? -7.363 -6.215 0.99 1 84.19 90 PRO B O 1
ATOM 1589 N N . LEU B 1 91 ? -5.957 -5.152 -0.278 1 89.75 91 LEU B N 1
ATOM 1590 C CA . LEU B 1 91 ? -5.113 -4.656 0.807 1 89.75 91 LEU B CA 1
ATOM 1591 C C . LEU B 1 91 ? -5.32 -3.158 1.014 1 89.75 91 LEU B C 1
ATOM 1593 O O . LEU B 1 91 ? -5.445 -2.404 0.046 1 89.75 91 LEU B O 1
ATOM 1597 N N . TYR B 1 92 ? -5.387 -2.887 2.357 1 90.62 92 TYR B N 1
ATOM 1598 C CA . TYR B 1 92 ? -5.68 -1.502 2.711 1 90.62 92 TYR B CA 1
ATOM 1599 C C . TYR B 1 92 ? -4.555 -0.905 3.551 1 90.62 92 TYR B C 1
ATOM 1601 O O . TYR B 1 92 ? -3.98 -1.586 4.402 1 90.62 92 TYR B O 1
ATOM 1609 N N . PHE B 1 93 ? -4.289 0.393 3.227 1 91.69 93 PHE B N 1
ATOM 1610 C CA . PHE B 1 93 ? -3.461 1.134 4.172 1 91.69 93 PHE B CA 1
ATOM 1611 C C . PHE B 1 93 ? -3.967 2.562 4.328 1 91.69 93 PHE B C 1
ATOM 1613 O O . PHE B 1 93 ? -4.691 3.068 3.471 1 91.69 93 PHE B O 1
ATOM 1620 N N . LYS B 1 94 ? -3.713 3.09 5.469 1 90.94 94 LYS B N 1
ATOM 1621 C CA . LYS B 1 94 ? -4.25 4.406 5.805 1 90.94 94 LYS B CA 1
ATOM 1622 C C . LYS B 1 94 ? -3.225 5.242 6.562 1 90.94 94 LYS B C 1
ATOM 1624 O O . LYS B 1 94 ? -2.527 4.734 7.441 1 90.94 94 LYS B O 1
ATOM 1629 N N . LEU B 1 95 ? -3.162 6.414 6.141 1 91 95 LEU B N 1
ATOM 1630 C CA . LEU B 1 95 ? -2.357 7.383 6.875 1 91 95 LEU B CA 1
ATOM 1631 C C . LEU B 1 95 ? -3.16 8.008 8.016 1 91 95 LEU B C 1
ATOM 1633 O O . LEU B 1 95 ? -4.266 8.5 7.801 1 91 95 LEU B O 1
ATOM 1637 N N . ILE B 1 96 ? -2.578 8 9.258 1 87.81 96 ILE B N 1
ATOM 1638 C CA . ILE B 1 96 ? -3.25 8.5 10.453 1 87.81 96 ILE B CA 1
ATOM 1639 C C . ILE B 1 96 ? -2.334 9.469 11.195 1 87.81 96 ILE B C 1
ATOM 1641 O O . ILE B 1 96 ? -1.108 9.375 11.094 1 87.81 96 ILE B O 1
ATOM 1645 N N . ASN B 1 97 ? -2.984 10.406 11.695 1 86.06 97 ASN B N 1
ATOM 1646 C CA . ASN B 1 97 ? -2.234 11.297 12.578 1 86.06 97 ASN B CA 1
ATOM 1647 C C . ASN B 1 97 ? -2.408 10.914 14.047 1 86.06 97 ASN B C 1
ATOM 1649 O O . ASN B 1 97 ? -3.535 10.812 14.531 1 86.06 97 ASN B O 1
ATOM 1653 N N . HIS B 1 98 ? -1.226 10.703 14.594 1 87.44 98 HIS B N 1
ATOM 1654 C CA . HIS B 1 98 ? -1.248 10.438 16.031 1 87.44 98 HIS B CA 1
ATOM 1655 C C . HIS B 1 98 ? -1.568 11.711 16.812 1 87.44 98 HIS B C 1
ATOM 1657 O O . HIS B 1 98 ? -1.001 12.766 16.547 1 87.44 98 HIS B O 1
ATOM 1663 N N . GLN B 1 99 ? -2.697 11.781 17.328 1 74.44 99 GLN B N 1
ATOM 1664 C CA . GLN B 1 99 ? -3.039 12.953 18.125 1 74.44 99 GLN B CA 1
ATOM 1665 C C . GLN B 1 99 ? -2.992 12.633 19.609 1 74.44 99 GLN B C 1
ATOM 1667 O O . GLN B 1 99 ? -3.688 11.734 20.078 1 74.44 99 GLN B O 1
ATOM 1672 N N . ASN B 1 100 ? -1.939 12.859 20.156 1 57.56 100 ASN B N 1
ATOM 1673 C CA . ASN B 1 100 ? -1.871 12.75 21.609 1 57.56 100 ASN B CA 1
ATOM 1674 C C . ASN B 1 100 ? -2.77 13.773 22.281 1 57.56 100 ASN B C 1
ATOM 1676 O O . ASN B 1 100 ? -2.695 14.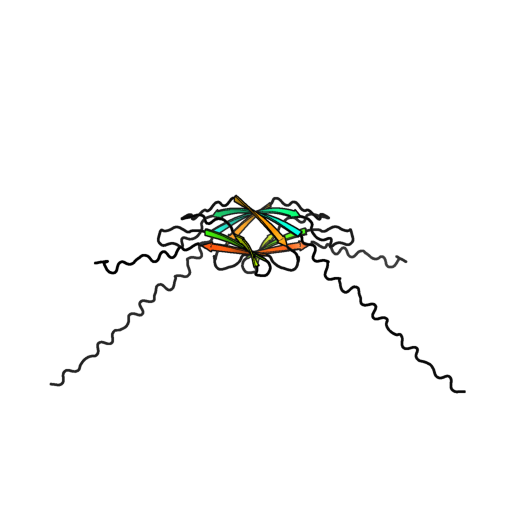969 21.984 1 57.56 100 ASN B O 1
ATOM 1680 N N . ILE B 1 101 ? -4.016 13.445 22.406 1 53.72 101 ILE B N 1
ATOM 1681 C CA . ILE B 1 101 ? -4.844 14.328 23.219 1 53.72 101 ILE B CA 1
ATOM 1682 C C . ILE B 1 101 ? -4.129 14.633 24.547 1 53.72 101 ILE B C 1
ATOM 1684 O O . ILE B 1 101 ? -3.924 13.742 25.359 1 53.72 101 ILE B O 1
ATOM 1688 N N . PHE B 1 102 ? -3.043 15.125 24.594 1 46.31 102 PHE B N 1
ATOM 1689 C CA . PHE B 1 102 ? -2.773 15.672 25.906 1 46.31 102 PHE B CA 1
ATOM 1690 C C . PHE B 1 102 ? -3.912 16.578 26.375 1 46.31 102 PHE B C 1
ATOM 1692 O O . PHE B 1 102 ? -4.34 17.469 25.625 1 46.31 102 PHE B O 1
ATOM 1699 N N . ILE B 1 103 ? -4.828 16.125 27.016 1 44.97 103 ILE B N 1
ATOM 1700 C CA . ILE B 1 103 ? -5.598 17.031 27.875 1 44.97 103 ILE B CA 1
ATOM 1701 C C . ILE B 1 103 ? -4.746 18.234 28.25 1 44.97 103 ILE B C 1
ATOM 1703 O O . ILE B 1 103 ? -3.73 18.094 28.938 1 44.97 103 ILE B O 1
ATOM 1707 N N . SER B 1 104 ? -4.328 19.125 27.359 1 42.56 104 SER B N 1
ATOM 1708 C CA . SER B 1 104 ? -3.982 20.391 27.984 1 42.56 104 SER B CA 1
ATOM 1709 C C . SER B 1 104 ? -4.715 20.562 29.312 1 42.56 104 SER B C 1
ATOM 1711 O O . SER B 1 104 ? -5.941 20.469 29.375 1 42.56 104 SER B O 1
ATOM 1713 N N . ASN B 1 105 ? -4.211 20.109 30.359 1 41.22 105 ASN B N 1
ATOM 1714 C CA . ASN B 1 105 ? -4.586 20.625 31.672 1 41.22 105 ASN B CA 1
ATOM 1715 C C . ASN B 1 105 ? -5.031 22.078 31.578 1 41.22 105 ASN B C 1
ATOM 1717 O O . ASN B 1 105 ? -4.195 22.984 31.531 1 41.22 105 ASN B O 1
ATOM 1721 N N . MET B 1 106 ? -5.797 22.547 30.719 1 40.75 106 MET B N 1
ATOM 1722 C CA . MET B 1 106 ? -6.453 23.797 31.062 1 40.75 106 MET B CA 1
ATOM 1723 C C . MET B 1 106 ? -6.605 23.938 32.562 1 40.75 106 MET B C 1
ATOM 1725 O O . MET B 1 106 ? -7.293 23.141 33.219 1 40.75 106 MET B O 1
ATOM 1729 N N . ALA B 1 107 ? -5.621 24.219 33.219 1 38 107 ALA B N 1
ATOM 1730 C CA . ALA B 1 107 ? -5.68 24.859 34.531 1 38 107 ALA B CA 1
ATOM 1731 C C . ALA B 1 107 ? -6.973 25.641 34.719 1 38 107 ALA B C 1
ATOM 1733 O O . ALA B 1 107 ? -7.438 26.297 33.781 1 38 107 ALA B O 1
ATOM 1734 N N . PRO B 1 108 ? -7.887 25.312 35.594 1 42.12 108 PRO B N 1
ATOM 1735 C CA . PRO B 1 108 ? -8.898 26.281 36 1 42.12 108 PRO B CA 1
ATOM 1736 C C . PRO B 1 108 ? -8.469 27.719 35.75 1 42.12 108 PRO B C 1
ATOM 1738 O O . PRO B 1 108 ? -9.312 28.625 35.688 1 42.12 108 PRO B O 1
ATOM 1741 N N . GLY B 1 109 ? -7.172 28.109 35.969 1 36.62 109 GLY B N 1
ATOM 1742 C CA . GLY B 1 109 ? -6.699 29.484 36.125 1 36.62 109 GLY B CA 1
ATOM 1743 C C . GLY B 1 109 ? -6.52 30.188 34.781 1 36.62 109 GLY B C 1
ATOM 1744 O O . GLY B 1 109 ? -5.988 31.297 34.719 1 36.62 109 GLY B O 1
ATOM 1745 N N . CYS B 1 110 ? -6.473 29.641 33.75 1 35.78 110 CYS B N 1
ATOM 1746 C CA . CYS B 1 110 ? -5.988 30.641 32.812 1 35.78 110 CYS B CA 1
ATOM 1747 C C . CYS B 1 110 ? -6.988 31.781 32.625 1 35.78 110 CYS B C 1
ATOM 1749 O O . CYS B 1 110 ? -8.18 31.594 32.875 1 35.78 110 CYS B O 1
ATOM 1751 N N . CYS B 1 111 ? -7.211 32.844 31.734 1 29.17 111 CYS B N 1
ATOM 1752 C CA . CYS B 1 111 ? -7.816 34.125 32.125 1 29.17 111 CYS B CA 1
ATOM 1753 C C . CYS B 1 111 ? -9.266 33.938 32.562 1 29.17 111 CYS B C 1
ATOM 1755 O O . CYS B 1 111 ? -9.945 33.031 32.062 1 29.17 111 CYS B O 1
#

Nearest PDB structures (foldseek):
  3hn8-assembly1_A  TM=8.586E-01  e=8.091E-05  Rattus norvegicus
  8c5h-assembly1_S  TM=8.851E-01  e=2.710E-04  Rattus norvegicus
  1gmi-assembly1_A  TM=8.022E-01  e=2.279E-03  Rattus rattus
  3w57-assembly2_B  TM=8.114E-01  e=4.546E-03  Scophthalmus maximus
  3w56-assembly1_A  TM=7.899E-01  e=3.409E-03  Scophthalmus maximus

Sequence (222 aa):
MLRTEQRKGINAADNGGKQPSLPTSAMYQLDIVLKRGNNLAIRDRGGTSDPYVKFKIAGKEVFRSKIIHKNLNPVWDERVCLIVDNLQVPLYFKLINHQNIFISNMAPGCCMLRTEQRKGINAADNGGKQPSLPTSAMYQLDIVLKRGNNLAIRDRGGTSDPYVKFKIAGKEVFRSKIIHKNLNPVWDERVCLIVDNLQVPLYFKLINHQNIFISNMAPGCC

Foldseek 3Di:
DPPPPPPPPPPPPCPVPVPVPVPQLPKDKDKDWDFKDAQAAQDDPVRFFFKKKFKDWPRHTDDIFDTDPRHRIGTGRDMDMDIGRDPVTDMDMDMDTDDPPPVPCPPPDDD/DDPPPPPPPPPPPCPVPVPVPPPQLPKDKDKDWDFKDAQAAQDDPVRFFFKKKFKDWPRHTDDIFDTDPRHRIGTGRDMDMDIGRDPVTDIDMDMDTDDPPPVPPPPPDDD

InterPro domains:
  IPR000008 C2 domain [PF00168] (29-100)
  IPR000008 C2 domain [PS50004] (14-111)
  IPR000008 C2 domain [SM00239] (29-111)
  IPR035892 C2 domain superfamily [G3DSA:2.60.40.150] (21-107)
  IPR035892 C2 domain superfamily [SSF49562] (23-100)

Secondary structure (DSSP, 8-state):
---------------------------EEEEEEEEEEESPPP-STTS---EEEEEEETTEEEEEPPPPTT-SS-EEEEEEEEEES-TTSPEEEEEEE----------TT--/---------------------------EEEEEEEEEEESPPP-STTS---EEEEEEETTEEEEEPPPPTT-SS-EEEEEEEEEES-TTSPEEEEEEE----------TT--

Solvent-accessible surface area (backbone atoms only — not comparable to full-atom values): 13098 Å² total; per-residue (Å²): 135,84,79,74,77,72,74,73,70,76,70,70,69,73,67,68,58,76,53,78,61,70,64,74,61,45,54,20,35,39,36,32,32,44,37,34,37,38,55,42,55,65,72,40,96,88,65,24,20,20,39,30,42,38,33,28,44,86,86,37,79,76,48,71,53,71,70,36,73,68,31,40,56,37,72,66,68,38,80,44,76,42,79,39,50,49,71,86,52,55,36,36,37,36,59,43,67,60,68,77,74,62,74,72,72,72,55,90,67,63,135,134,83,79,74,78,72,73,72,72,75,71,70,70,72,69,65,57,76,54,77,62,70,66,75,62,46,54,20,34,39,37,33,31,44,36,32,37,39,55,43,56,65,73,40,95,87,65,23,20,21,39,29,41,38,34,29,46,85,87,37,78,75,49,70,54,72,71,35,73,68,31,39,56,36,72,66,68,38,79,42,77,45,79,39,49,51,71,86,51,56,36,35,36,36,60,42,65,61,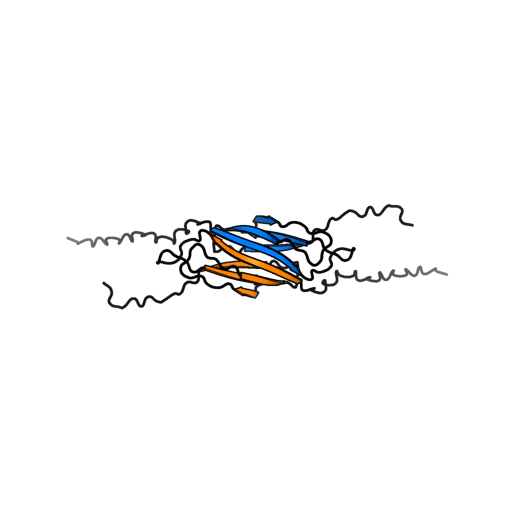70,78,75,62,73,70,75,72,54,92,73,59,137

Radius of gyration: 29.33 Å; Cα contacts (8 Å, |Δi|>4): 401; chains: 2; bounding box: 59×112×72 Å